Protein AF-A0A9D7RQM0-F1 (afdb_monomer)

Mean predicted aligned error: 18.65 Å

Nearest PDB structures (foldseek):
  3g6b-assembly1_B  TM=2.684E-01  e=2.267E+00  Thermotoga maritima
  3g67-assembly1_B  TM=2.403E-01  e=1.915E+00  Thermotoga maritima
  3g67-assembly1_A  TM=2.305E-01  e=2.537E+00  Thermotoga maritima
  1qu7-assembly1_B  TM=2.373E-01  e=5.898E+00  Escherichia coli

Structure (mmCIF, N/CA/C/O backbone):
data_AF-A0A9D7RQM0-F1
#
_entry.id   AF-A0A9D7RQM0-F1
#
loop_
_atom_site.group_PDB
_atom_site.id
_atom_site.type_symbol
_atom_site.label_atom_id
_atom_site.label_alt_id
_atom_site.label_comp_id
_atom_site.label_asym_id
_atom_site.label_entity_id
_atom_site.label_seq_id
_atom_site.pdbx_PDB_ins_code
_atom_site.Cartn_x
_atom_site.Cartn_y
_atom_site.Cartn_z
_atom_site.occupancy
_atom_site.B_iso_or_equiv
_atom_site.auth_seq_id
_atom_site.auth_comp_id
_atom_site.auth_asym_id
_atom_site.auth_atom_id
_atom_site.pdbx_PDB_model_num
ATOM 1 N N . MET A 1 1 ? -57.696 -58.484 29.031 1.00 36.97 1 MET A N 1
ATOM 2 C CA . MET A 1 1 ? -58.153 -59.295 27.882 1.00 36.97 1 MET A CA 1
ATOM 3 C C . MET A 1 1 ? -58.178 -58.372 26.667 1.00 36.97 1 MET A C 1
ATOM 5 O O . MET A 1 1 ? -58.841 -57.353 26.749 1.00 36.97 1 MET A O 1
ATOM 9 N N . ILE A 1 2 ? -57.191 -58.518 25.769 1.00 35.78 2 ILE A N 1
ATOM 10 C CA . ILE A 1 2 ? -57.361 -58.834 24.326 1.00 35.78 2 ILE A CA 1
ATOM 11 C C . ILE A 1 2 ? -58.089 -57.695 23.571 1.00 35.78 2 ILE A C 1
ATOM 13 O O . ILE A 1 2 ? -59.293 -57.555 23.716 1.00 35.78 2 ILE A O 1
ATOM 17 N N . PHE A 1 3 ? -57.390 -56.696 23.016 1.00 30.23 3 PHE A N 1
ATOM 18 C CA . PHE A 1 3 ? -56.731 -56.602 21.690 1.00 30.23 3 PHE A CA 1
ATOM 19 C C . PHE A 1 3 ? -57.628 -56.706 20.433 1.00 30.23 3 PHE A C 1
ATOM 21 O O . PHE A 1 3 ? -58.150 -57.773 20.136 1.00 30.23 3 PHE A O 1
ATOM 28 N N . HIS A 1 4 ? -57.548 -55.619 19.637 1.00 31.95 4 HIS A N 1
ATOM 29 C CA . HIS A 1 4 ? -57.428 -55.549 18.161 1.00 31.95 4 HIS A CA 1
ATOM 30 C C . HIS A 1 4 ? -58.693 -55.679 17.279 1.00 31.95 4 HIS A C 1
ATOM 32 O O . HIS A 1 4 ? -59.614 -56.392 17.641 1.00 31.95 4 HIS A O 1
ATOM 38 N N . TRP A 1 5 ? -58.861 -54.980 16.138 1.00 32.19 5 TRP A N 1
ATOM 39 C CA . TRP A 1 5 ? -57.974 -54.547 15.022 1.00 32.19 5 TRP A CA 1
ATOM 40 C C . TRP A 1 5 ? -58.584 -53.292 14.317 1.00 32.19 5 TRP A C 1
ATOM 42 O O . TRP A 1 5 ? -59.762 -53.025 14.523 1.00 32.19 5 TRP A O 1
ATOM 52 N N . GLY A 1 6 ? -57.853 -52.401 13.619 1.00 31.33 6 GLY A N 1
ATOM 53 C CA . GLY A 1 6 ? -57.355 -52.539 12.224 1.00 31.33 6 GLY A CA 1
ATOM 54 C C . GLY A 1 6 ? -58.512 -52.493 11.198 1.00 31.33 6 GLY A C 1
ATOM 55 O O . GLY A 1 6 ? -59.486 -53.200 11.394 1.00 31.33 6 GLY A O 1
ATOM 56 N N . SER A 1 7 ? -58.563 -51.744 10.092 1.00 32.78 7 SER A N 1
ATOM 57 C CA . SER A 1 7 ? -57.622 -50.925 9.320 1.00 32.78 7 SER A CA 1
ATOM 58 C C . SER A 1 7 ? -58.441 -50.135 8.274 1.00 32.78 7 SER A C 1
ATOM 60 O O . SER A 1 7 ? -59.469 -50.627 7.810 1.00 32.78 7 SER A O 1
ATOM 62 N N . ALA A 1 8 ? -57.974 -48.953 7.859 1.00 36.75 8 ALA A N 1
ATOM 63 C CA . ALA A 1 8 ? -58.351 -48.336 6.577 1.00 36.75 8 ALA A CA 1
ATOM 64 C C . ALA A 1 8 ? -57.681 -49.100 5.409 1.00 36.75 8 ALA A C 1
ATOM 66 O O . ALA A 1 8 ? -56.670 -49.770 5.650 1.00 36.75 8 ALA A O 1
ATOM 67 N N . PRO A 1 9 ? -58.203 -49.025 4.165 1.00 47.19 9 PRO A N 1
ATOM 68 C CA . PRO A 1 9 ? -57.559 -48.124 3.190 1.00 47.19 9 PRO A CA 1
ATOM 69 C C . PRO A 1 9 ? -58.477 -47.539 2.084 1.00 47.19 9 PRO A C 1
ATOM 71 O O . PRO A 1 9 ? -59.547 -48.068 1.802 1.00 47.19 9 PRO A O 1
ATOM 74 N N . GLY A 1 10 ? -57.958 -46.510 1.394 1.00 32.00 10 GLY A N 1
ATOM 75 C CA . GLY A 1 10 ? -58.327 -46.106 0.021 1.00 32.00 10 GLY A CA 1
ATOM 76 C C . GLY A 1 10 ? -59.239 -44.870 -0.063 1.00 32.00 10 GLY A C 1
ATOM 77 O O . GLY A 1 10 ? -60.406 -44.988 0.282 1.00 32.00 10 GLY A O 1
ATOM 78 N N . MET A 1 11 ? -58.761 -43.644 -0.352 1.00 29.22 11 MET A N 1
ATOM 79 C CA . MET A 1 11 ? -58.275 -43.149 -1.668 1.00 29.22 11 MET A CA 1
ATOM 80 C C . MET A 1 11 ? -59.446 -43.122 -2.670 1.00 29.22 11 MET A C 1
ATOM 82 O O . MET A 1 11 ? -60.079 -44.149 -2.862 1.00 29.22 11 MET A O 1
ATOM 86 N N . GLU A 1 12 ? -59.857 -42.055 -3.344 1.00 35.41 12 GLU A N 1
ATOM 87 C CA . GLU A 1 12 ? -59.465 -40.655 -3.517 1.00 35.41 12 GLU A CA 1
ATOM 88 C C . GLU A 1 12 ? -60.678 -39.979 -4.205 1.00 35.41 12 GLU A C 1
ATOM 90 O O . GLU A 1 12 ? -61.481 -40.649 -4.854 1.00 35.41 12 GLU A O 1
ATOM 95 N N . ASP A 1 13 ? -60.767 -38.660 -4.056 1.00 36.09 13 ASP A N 1
ATOM 96 C CA . ASP A 1 13 ? -61.382 -37.687 -4.968 1.00 36.09 13 ASP A CA 1
ATOM 97 C C . ASP A 1 13 ? -62.899 -37.648 -5.238 1.00 36.09 13 ASP A C 1
ATOM 99 O O . ASP A 1 13 ? -63.523 -38.536 -5.812 1.00 36.09 13 ASP A O 1
ATOM 103 N N . GLY A 1 14 ? -63.453 -36.454 -4.982 1.00 33.66 14 GLY A N 1
ATOM 104 C CA . GLY A 1 14 ? -64.471 -35.881 -5.863 1.00 33.66 14 GLY A CA 1
ATOM 105 C C . GLY A 1 14 ? -65.808 -35.513 -5.227 1.00 33.66 14 GLY A C 1
ATOM 106 O O . GLY A 1 14 ? -66.836 -36.047 -5.625 1.00 33.66 14 GLY A O 1
ATOM 107 N N . VAL A 1 15 ? -65.841 -34.519 -4.331 1.00 37.47 15 VAL A N 1
ATOM 108 C CA . VAL A 1 15 ? -67.078 -33.750 -4.086 1.00 37.47 15 VAL A CA 1
ATOM 109 C C . VAL A 1 15 ? -66.782 -32.256 -4.194 1.00 37.47 15 VAL A C 1
ATOM 111 O O . VAL A 1 15 ? -66.600 -31.539 -3.213 1.00 37.47 15 VAL A O 1
ATOM 114 N N . HIS A 1 16 ? -66.732 -31.789 -5.440 1.00 42.28 16 HIS A N 1
ATOM 115 C CA . HIS A 1 16 ? -67.015 -30.401 -5.773 1.00 42.28 16 HIS A CA 1
ATOM 116 C C . HIS A 1 16 ? -68.532 -30.164 -5.704 1.00 42.28 16 HIS A C 1
ATOM 118 O O . HIS A 1 16 ? -69.315 -31.041 -6.052 1.00 42.28 16 HIS A O 1
ATOM 124 N N . LEU A 1 17 ? -68.902 -28.928 -5.352 1.00 46.97 17 LEU A N 1
ATOM 125 C CA . LEU A 1 17 ? -70.221 -28.304 -5.545 1.00 46.97 17 LEU A CA 1
ATOM 126 C C . LEU A 1 17 ? -71.295 -28.623 -4.493 1.00 46.97 17 LEU A C 1
ATOM 128 O O . LEU A 1 17 ? -72.230 -29.362 -4.766 1.00 46.97 17 LEU A O 1
ATOM 132 N N . CYS A 1 18 ? -71.252 -27.932 -3.342 1.00 41.34 18 CYS A N 1
ATOM 133 C CA . CYS A 1 18 ? -72.511 -27.462 -2.729 1.00 41.34 18 CYS A CA 1
ATOM 134 C C . CYS A 1 18 ? -72.419 -26.311 -1.699 1.00 41.34 18 CYS A C 1
ATOM 136 O O . CYS A 1 18 ? -73.456 -25.883 -1.201 1.00 41.34 18 CYS A O 1
ATOM 138 N N . ALA A 1 19 ? -71.243 -25.765 -1.363 1.00 41.66 19 ALA A N 1
ATOM 139 C CA . ALA A 1 19 ? -71.128 -24.827 -0.229 1.00 41.66 19 ALA A CA 1
ATOM 140 C C . ALA A 1 19 ? -71.023 -23.325 -0.583 1.00 41.66 19 ALA A C 1
ATOM 142 O O . ALA A 1 19 ? -70.895 -22.503 0.320 1.00 41.66 19 ALA A O 1
ATOM 143 N N . LEU A 1 20 ? -71.090 -22.931 -1.862 1.00 40.16 20 LEU A N 1
ATOM 144 C CA . LEU A 1 20 ? -70.886 -21.528 -2.279 1.00 40.16 20 LEU A CA 1
ATOM 145 C C . LEU A 1 20 ? -72.163 -20.673 -2.385 1.00 40.16 20 LEU A C 1
ATOM 147 O O . LEU A 1 20 ? -72.071 -19.490 -2.695 1.00 40.16 20 LEU A O 1
ATOM 151 N N . SER A 1 21 ? -73.352 -21.215 -2.106 1.00 42.75 21 SER A N 1
ATOM 152 C CA . SER A 1 21 ? -74.607 -20.453 -2.234 1.00 42.75 21 SER A CA 1
ATOM 153 C C . SER A 1 21 ? -75.106 -19.803 -0.939 1.00 42.75 21 SER A C 1
ATOM 155 O O . SER A 1 21 ? -76.069 -19.048 -0.995 1.00 42.75 21 SER A O 1
ATOM 157 N N . ARG A 1 22 ? -74.471 -20.036 0.222 1.00 44.78 22 ARG A N 1
ATOM 158 C CA . ARG A 1 22 ? -74.964 -19.524 1.523 1.00 44.78 22 ARG A CA 1
ATOM 159 C C . ARG A 1 22 ? -74.259 -18.291 2.085 1.00 44.78 22 ARG A C 1
ATOM 161 O O . ARG A 1 22 ? -74.727 -17.744 3.075 1.00 44.78 22 ARG A O 1
ATOM 168 N N . THR A 1 23 ? -73.165 -17.830 1.484 1.00 48.78 23 THR A N 1
ATOM 169 C CA . THR A 1 23 ? -72.400 -16.677 2.002 1.00 48.78 23 THR A CA 1
ATOM 170 C C . THR A 1 23 ? -72.748 -15.353 1.323 1.00 48.78 23 THR A C 1
ATOM 172 O O . THR A 1 23 ? -72.400 -14.296 1.843 1.00 48.78 23 THR A O 1
ATOM 175 N N . LYS A 1 24 ? -73.465 -15.384 0.192 1.00 44.34 24 LYS A N 1
ATOM 176 C CA . LYS A 1 24 ? -73.807 -14.177 -0.576 1.00 44.34 24 LYS A CA 1
ATOM 177 C C . LYS A 1 24 ? -74.962 -13.378 0.042 1.00 44.34 24 LYS A C 1
ATOM 179 O O . LYS A 1 24 ? -74.954 -12.155 -0.045 1.00 44.34 24 LYS A O 1
ATOM 184 N N . ASP A 1 25 ? -75.881 -14.045 0.739 1.00 48.16 25 ASP A N 1
ATOM 185 C CA . ASP A 1 25 ? -77.066 -13.397 1.320 1.00 48.16 25 ASP A CA 1
ATOM 186 C C . ASP A 1 25 ? -76.788 -12.702 2.666 1.00 48.16 25 ASP A C 1
ATOM 188 O O . ASP A 1 25 ? -77.519 -11.798 3.054 1.00 48.16 25 ASP A O 1
ATOM 192 N N . MET A 1 26 ? -75.692 -13.041 3.359 1.00 46.88 26 MET A N 1
ATOM 193 C CA . MET A 1 26 ? -75.326 -12.413 4.643 1.00 46.88 26 MET A CA 1
ATOM 194 C C . MET A 1 26 ? -74.580 -11.074 4.487 1.00 46.88 26 MET A C 1
ATOM 196 O O . MET A 1 26 ? -74.445 -10.330 5.455 1.00 46.88 26 MET A O 1
ATOM 200 N N . LEU A 1 27 ? -74.088 -10.749 3.286 1.00 53.44 27 LEU A N 1
ATOM 201 C CA . LEU A 1 27 ? -73.280 -9.545 3.034 1.00 53.44 27 LEU A CA 1
ATOM 202 C C . LEU A 1 27 ? -74.102 -8.320 2.600 1.00 53.44 27 LEU A C 1
ATOM 204 O O . LEU A 1 27 ? -73.554 -7.222 2.543 1.00 53.44 27 LEU A O 1
ATOM 208 N N . ASN A 1 28 ? -75.401 -8.481 2.329 1.00 53.06 28 ASN A N 1
ATOM 209 C CA . ASN A 1 28 ? -76.247 -7.422 1.765 1.00 53.06 28 ASN A CA 1
ATOM 210 C C . ASN A 1 28 ? -77.084 -6.633 2.794 1.00 53.06 28 ASN A C 1
ATOM 212 O O . ASN A 1 28 ? -77.801 -5.717 2.402 1.00 53.06 28 ASN A O 1
ATOM 216 N N . GLU A 1 29 ? -76.979 -6.932 4.095 1.00 54.22 29 GLU A N 1
ATOM 217 C CA . GLU A 1 29 ? -77.693 -6.191 5.158 1.00 54.22 29 GLU A CA 1
ATOM 218 C C . GLU A 1 29 ? -76.805 -5.242 5.990 1.00 54.22 29 GLU A C 1
ATOM 220 O O . GLU A 1 29 ? -77.271 -4.604 6.937 1.00 54.22 29 GLU A O 1
ATOM 225 N N . LEU A 1 30 ? -75.525 -5.083 5.643 1.00 58.69 30 LEU A N 1
ATOM 226 C CA . LEU A 1 30 ? -74.625 -4.188 6.376 1.00 58.69 30 LEU A CA 1
ATOM 227 C C . LEU A 1 30 ? -74.667 -2.754 5.824 1.00 58.69 30 LEU A C 1
ATOM 229 O O . LEU A 1 30 ? -74.507 -2.506 4.631 1.00 58.69 30 LEU A O 1
ATOM 233 N N . LYS A 1 31 ? -74.909 -1.793 6.728 1.00 63.38 31 LYS A N 1
ATOM 234 C CA . LYS A 1 31 ? -75.150 -0.376 6.412 1.00 63.38 31 LYS A CA 1
ATOM 235 C C . LYS A 1 31 ? -73.943 0.296 5.716 1.00 63.38 31 LYS A C 1
ATOM 237 O O . LYS A 1 31 ? -72.806 0.047 6.121 1.00 63.38 31 LYS A O 1
ATOM 242 N N . PRO A 1 32 ? -74.166 1.256 4.789 1.00 57.28 32 PRO A N 1
ATOM 243 C CA . PRO A 1 32 ? -73.123 1.816 3.908 1.00 57.28 32 PRO A CA 1
ATOM 244 C C . PRO A 1 32 ? -71.963 2.547 4.604 1.00 57.28 32 PRO A C 1
ATOM 246 O O . PRO A 1 32 ? -70.927 2.782 3.993 1.00 57.28 32 PRO A O 1
ATOM 249 N N . TRP A 1 33 ? -72.113 2.922 5.877 1.00 50.25 33 TRP A N 1
ATOM 250 C CA . TRP A 1 33 ? -71.081 3.634 6.639 1.00 50.25 33 TRP A CA 1
ATOM 251 C C . TRP A 1 33 ? -70.036 2.705 7.287 1.00 50.25 33 TRP A C 1
ATOM 253 O O . TRP A 1 33 ? -69.046 3.195 7.821 1.00 50.25 33 TRP A O 1
ATOM 263 N N . LEU A 1 34 ? -70.217 1.378 7.213 1.00 45.22 34 LEU A N 1
ATOM 264 C CA . LEU A 1 34 ? -69.258 0.380 7.715 1.00 45.22 34 LEU A CA 1
ATOM 265 C C . LEU A 1 34 ? -68.262 -0.113 6.648 1.00 45.22 34 LEU A C 1
ATOM 267 O O . LEU A 1 34 ? -67.305 -0.814 6.976 1.00 45.22 34 LEU A O 1
ATOM 271 N N . TRP A 1 35 ? -68.414 0.295 5.384 1.00 54.12 35 TRP A N 1
ATOM 272 C CA . TRP A 1 35 ? -67.487 -0.075 4.307 1.00 54.12 35 TRP A CA 1
ATOM 273 C C . TRP A 1 35 ? -66.034 0.415 4.434 1.00 54.12 35 TRP A C 1
ATOM 275 O O . TRP A 1 35 ? -65.167 -0.299 3.929 1.00 54.12 35 TRP A O 1
ATOM 285 N N . PRO A 1 36 ? -65.687 1.510 5.144 1.00 46.50 36 PRO A N 1
ATOM 286 C CA . PRO A 1 36 ? -64.278 1.851 5.344 1.00 46.50 36 PRO A CA 1
ATOM 287 C C . PRO A 1 36 ? -63.540 0.855 6.255 1.00 46.50 36 PRO A C 1
ATOM 289 O O . PRO A 1 36 ? -62.317 0.815 6.240 1.00 46.50 36 PRO A O 1
ATOM 292 N N . TRP A 1 37 ? -64.267 0.047 7.039 1.00 45.00 37 TRP A N 1
ATOM 293 C CA . TRP A 1 37 ? -63.693 -0.861 8.040 1.00 45.00 37 TRP A CA 1
ATOM 294 C C . TRP A 1 37 ? -63.689 -2.340 7.616 1.00 45.00 37 TRP A C 1
ATOM 296 O O . TRP A 1 37 ? -63.003 -3.145 8.236 1.00 45.00 37 TRP A O 1
ATOM 306 N N . VAL A 1 38 ? -64.391 -2.714 6.538 1.00 45.31 38 VAL A N 1
ATOM 307 C CA . VAL A 1 38 ? -64.455 -4.108 6.038 1.00 45.31 38 VAL A CA 1
ATOM 308 C C . VAL A 1 38 ? -63.424 -4.392 4.928 1.00 45.31 38 VAL A C 1
ATOM 310 O O . VAL A 1 38 ? -63.163 -5.545 4.605 1.00 45.31 38 VAL A O 1
ATOM 313 N N . ALA A 1 39 ? -62.746 -3.372 4.393 1.00 44.72 39 ALA A N 1
ATOM 314 C CA . ALA A 1 39 ? -61.740 -3.537 3.336 1.00 44.72 39 ALA A CA 1
ATOM 315 C C . ALA A 1 39 ? -60.322 -3.927 3.825 1.00 44.72 39 ALA A C 1
ATOM 317 O O . ALA A 1 39 ? -59.390 -3.917 3.027 1.00 44.72 39 ALA A O 1
ATOM 318 N N . VAL A 1 40 ? -60.126 -4.267 5.107 1.00 47.12 40 VAL A N 1
ATOM 319 C CA . VAL A 1 40 ? -58.780 -4.518 5.680 1.00 47.12 40 VAL A CA 1
ATOM 320 C C . VAL A 1 40 ? -58.490 -5.996 5.989 1.00 47.12 40 VAL A C 1
ATOM 322 O O . VAL A 1 40 ? -57.405 -6.329 6.450 1.00 47.12 40 VAL A O 1
ATOM 325 N N . VAL A 1 41 ? -59.373 -6.942 5.662 1.00 41.06 41 VAL A N 1
ATOM 326 C CA . VAL A 1 41 ? -59.075 -8.370 5.878 1.00 41.06 41 VAL A CA 1
ATOM 327 C C . VAL A 1 41 ? -59.313 -9.164 4.601 1.00 41.06 41 VAL A C 1
ATOM 329 O O . VAL A 1 41 ? -60.449 -9.510 4.298 1.00 41.06 41 VAL A O 1
ATOM 332 N N . LEU A 1 42 ? -58.222 -9.403 3.856 1.00 34.09 42 LEU A N 1
ATOM 333 C CA . LEU A 1 42 ? -57.849 -10.642 3.140 1.00 34.09 42 LEU A CA 1
ATOM 334 C C . LEU A 1 42 ? -56.849 -10.347 2.001 1.00 34.09 42 LEU A C 1
ATOM 336 O O . LEU A 1 42 ? -57.157 -10.494 0.822 1.00 34.09 42 LEU A O 1
ATOM 340 N N . ILE A 1 43 ? -55.614 -9.996 2.365 1.00 37.31 43 ILE A N 1
ATOM 341 C CA . ILE A 1 43 ? -54.429 -10.473 1.639 1.00 37.31 43 ILE A CA 1
ATOM 342 C C . ILE A 1 43 ? -53.497 -11.040 2.709 1.00 37.31 43 ILE A C 1
ATOM 344 O O . ILE A 1 43 ? -52.814 -10.303 3.413 1.00 37.31 43 ILE A O 1
ATOM 348 N N . ALA A 1 44 ? -53.550 -12.359 2.872 1.00 28.19 44 ALA A N 1
ATOM 349 C CA . ALA A 1 44 ? -52.655 -13.133 3.715 1.00 28.19 44 ALA A CA 1
ATOM 350 C C . ALA A 1 44 ? -51.898 -14.130 2.830 1.00 28.19 44 ALA A C 1
ATOM 352 O O . ALA A 1 44 ? -52.499 -15.044 2.275 1.00 28.19 44 ALA A O 1
ATOM 353 N N . CYS A 1 45 ? -50.598 -13.889 2.695 1.00 30.00 45 CYS A N 1
ATOM 354 C CA . CYS A 1 45 ? -49.490 -14.779 3.066 1.00 30.00 45 CYS A CA 1
ATOM 355 C C . CYS A 1 45 ? -48.392 -13.783 3.501 1.00 30.00 45 CYS A C 1
ATOM 357 O O . CYS A 1 45 ? -47.942 -13.008 2.665 1.00 30.00 45 CYS A O 1
ATOM 359 N N . GLY A 1 46 ? -48.143 -13.516 4.791 1.00 28.95 46 GLY A N 1
ATOM 360 C CA . GLY A 1 46 ? -47.495 -14.404 5.773 1.00 28.95 46 GLY A CA 1
ATOM 361 C C . GLY A 1 46 ? -46.027 -14.585 5.354 1.00 28.95 46 GLY A C 1
ATOM 362 O O . GLY A 1 46 ? -45.810 -15.217 4.331 1.00 28.95 46 GLY A O 1
ATOM 363 N N . GLU A 1 47 ? -44.991 -14.003 5.972 1.00 31.23 47 GLU A N 1
ATOM 364 C CA . GLU A 1 47 ? -44.700 -13.851 7.407 1.00 31.23 47 GLU A CA 1
ATOM 365 C C . GLU A 1 47 ? -43.658 -12.726 7.662 1.00 31.23 47 GLU A C 1
ATOM 367 O O . GLU A 1 47 ? -42.915 -12.334 6.762 1.00 31.23 47 GLU A O 1
ATOM 372 N N . GLU A 1 48 ? -43.646 -12.192 8.886 1.00 35.44 48 GLU A N 1
ATOM 373 C CA . GLU A 1 48 ? -42.947 -10.982 9.360 1.00 35.44 48 GLU A CA 1
ATOM 374 C C . GLU A 1 48 ? -41.436 -11.143 9.697 1.00 35.44 48 GLU A C 1
ATOM 376 O O . GLU A 1 48 ? -40.920 -12.260 9.731 1.00 35.44 48 GLU A O 1
ATOM 381 N N . PRO A 1 49 ? -40.703 -10.029 9.954 1.00 47.25 49 PRO A N 1
ATOM 382 C CA . PRO A 1 49 ? -39.249 -9.999 10.105 1.00 47.25 49 PRO A CA 1
ATOM 383 C C . PRO A 1 49 ? -38.791 -10.052 11.573 1.00 47.25 49 PRO A C 1
ATOM 385 O O . PRO A 1 49 ? -39.138 -9.178 12.362 1.00 47.25 49 PRO A O 1
ATOM 388 N N . THR A 1 50 ? -37.898 -10.982 11.924 1.00 35.47 50 THR A N 1
ATOM 389 C CA . THR A 1 50 ? -37.175 -10.954 13.210 1.00 35.47 50 THR A CA 1
ATOM 390 C C . THR A 1 50 ? -35.794 -11.611 13.135 1.00 35.47 50 THR A C 1
ATOM 392 O O . THR A 1 50 ? -35.660 -12.768 12.761 1.00 35.47 50 THR A O 1
ATOM 395 N N . GLU A 1 51 ? -34.811 -10.833 13.592 1.00 33.34 51 GLU A N 1
ATOM 396 C CA . GLU A 1 51 ? -33.528 -11.197 14.209 1.00 33.34 51 GLU A CA 1
ATOM 397 C C . GLU A 1 51 ? -32.371 -11.823 13.404 1.00 33.34 51 GLU A C 1
ATOM 399 O O . GLU A 1 51 ? -32.445 -12.840 12.724 1.00 33.34 51 GLU A O 1
ATOM 404 N N . ARG A 1 52 ? -31.219 -11.167 13.595 1.00 43.59 52 ARG A N 1
ATOM 405 C CA . ARG A 1 52 ? -29.860 -11.627 13.309 1.00 43.59 52 ARG A CA 1
ATOM 406 C C . ARG A 1 52 ? -29.474 -12.772 14.259 1.00 43.59 52 ARG A C 1
ATOM 408 O O . ARG A 1 52 ? -29.862 -12.735 15.421 1.00 43.59 52 ARG A O 1
ATOM 415 N N . HIS A 1 53 ? -28.610 -13.660 13.757 1.00 39.00 53 HIS A N 1
ATOM 416 C CA . HIS A 1 53 ? -27.483 -14.390 14.381 1.00 39.00 53 HIS A CA 1
ATOM 417 C C . HIS A 1 53 ? -27.482 -15.870 13.970 1.00 39.00 53 HIS A C 1
ATOM 419 O O . HIS A 1 53 ? -28.379 -16.627 14.318 1.00 39.00 53 HIS A O 1
ATOM 425 N N . GLY A 1 54 ? -26.422 -16.287 13.275 1.00 27.70 54 GLY A N 1
ATOM 426 C CA . GLY A 1 54 ? -26.188 -17.685 12.921 1.00 27.70 54 GLY A CA 1
ATOM 427 C C . GLY A 1 54 ? -25.007 -17.840 11.972 1.00 27.70 54 GLY A C 1
ATOM 428 O O . GLY A 1 54 ? -25.182 -17.980 10.770 1.00 27.70 54 GLY A O 1
ATOM 429 N N . LEU A 1 55 ? -23.796 -17.765 12.522 1.00 34.97 55 LEU A N 1
ATOM 430 C CA . LEU A 1 55 ? -22.579 -18.265 11.886 1.00 34.97 55 LEU A C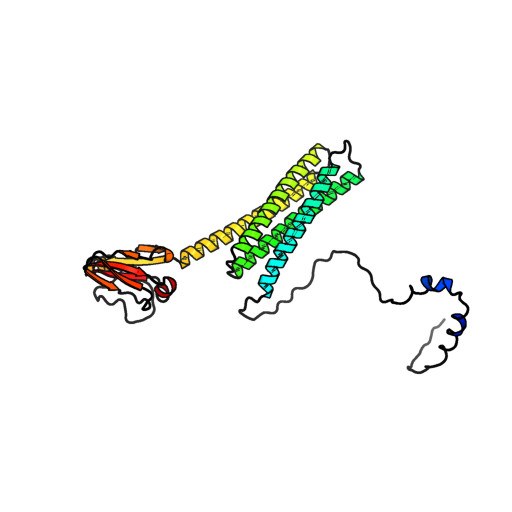A 1
ATOM 431 C C . LEU A 1 55 ? -22.696 -19.783 11.634 1.00 34.97 55 LEU A C 1
ATOM 433 O O . LEU A 1 55 ? -23.174 -20.503 12.507 1.00 34.97 55 LEU A O 1
ATOM 437 N N . ALA A 1 56 ? -22.102 -20.217 1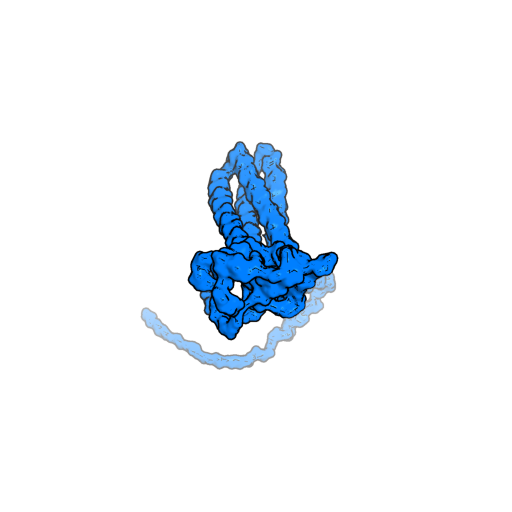0.516 1.00 31.31 56 ALA A N 1
ATOM 438 C CA . ALA A 1 56 ? -21.587 -21.556 10.190 1.00 31.31 56 ALA A CA 1
ATOM 439 C C . ALA A 1 56 ? -22.389 -22.472 9.235 1.00 31.31 56 ALA A C 1
ATOM 441 O O . ALA A 1 56 ? -23.589 -22.677 9.369 1.00 31.31 56 ALA A O 1
ATOM 442 N N . ALA A 1 57 ? -21.580 -23.117 8.376 1.00 27.78 57 ALA A N 1
ATOM 443 C CA . ALA A 1 57 ? -21.813 -24.219 7.432 1.00 27.78 57 ALA A CA 1
ATOM 444 C C . ALA A 1 57 ? -22.330 -23.804 6.032 1.00 27.78 57 ALA A C 1
ATOM 446 O O . ALA A 1 57 ? -23.359 -23.165 5.915 1.00 27.78 57 ALA A O 1
ATOM 447 N N . ALA A 1 58 ? -21.684 -24.131 4.909 1.00 28.53 58 ALA A N 1
ATOM 448 C CA . ALA A 1 58 ? -20.627 -25.105 4.667 1.00 28.53 58 ALA A CA 1
ATOM 449 C C . ALA A 1 58 ? -19.734 -24.688 3.485 1.00 28.53 58 ALA A C 1
ATOM 451 O O . ALA A 1 58 ? -20.198 -24.190 2.464 1.00 28.53 58 ALA A O 1
ATOM 452 N N . VAL A 1 59 ? -18.441 -24.958 3.656 1.00 30.66 59 VAL A N 1
ATOM 453 C CA . VAL A 1 59 ? -17.438 -25.067 2.599 1.00 30.66 59 VAL A CA 1
ATOM 454 C C . VAL A 1 59 ? -17.783 -26.270 1.725 1.00 30.66 59 VAL A C 1
ATOM 456 O O . VAL A 1 59 ? -17.834 -27.387 2.236 1.00 30.66 59 VAL A O 1
ATOM 459 N N . LEU A 1 60 ? -17.919 -26.059 0.418 1.00 29.80 60 LEU A N 1
ATOM 460 C CA . LEU A 1 60 ? -17.510 -27.035 -0.588 1.0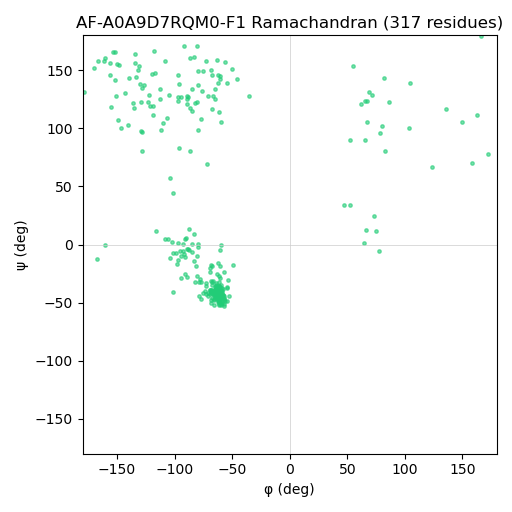0 29.80 60 LEU A CA 1
ATOM 461 C C . LEU A 1 60 ? -16.765 -26.289 -1.695 1.00 29.80 60 LEU A C 1
ATOM 463 O O . LEU A 1 60 ? -17.301 -25.398 -2.346 1.00 29.80 60 LEU A O 1
ATOM 467 N N . VAL A 1 61 ? -15.494 -26.652 -1.836 1.00 40.41 61 VAL A N 1
ATOM 468 C CA . VAL A 1 61 ? -14.593 -26.235 -2.909 1.00 40.41 61 VAL A CA 1
ATOM 469 C C . VAL A 1 61 ? -15.120 -26.788 -4.233 1.00 40.41 61 VAL A C 1
ATOM 471 O O . VAL A 1 61 ? -15.415 -27.979 -4.318 1.00 40.41 61 VAL A O 1
ATOM 474 N N . SER A 1 62 ? -15.160 -25.956 -5.272 1.00 29.67 62 SER A N 1
ATOM 475 C CA . SER A 1 62 ? -15.024 -26.425 -6.650 1.00 29.67 62 SER A CA 1
ATOM 476 C C . SER A 1 62 ? -13.962 -25.584 -7.341 1.00 29.67 62 SER A C 1
ATOM 478 O O . SER A 1 62 ? -14.032 -24.359 -7.360 1.00 29.67 62 SER A O 1
ATOM 480 N N . ASP A 1 63 ? -12.961 -26.294 -7.836 1.00 38.88 63 ASP A N 1
ATOM 481 C CA . ASP A 1 63 ? -11.743 -25.815 -8.468 1.00 38.88 63 ASP A CA 1
ATOM 482 C C . ASP A 1 63 ? -11.976 -25.502 -9.962 1.00 38.88 63 ASP A C 1
ATOM 484 O O . ASP A 1 63 ? -12.901 -26.034 -10.582 1.00 38.88 63 ASP A O 1
ATOM 488 N N . THR A 1 64 ? -11.062 -24.716 -10.533 1.00 40.66 64 THR A N 1
ATOM 489 C CA . THR A 1 64 ? -10.831 -24.408 -11.962 1.00 40.66 64 THR A CA 1
ATOM 490 C C . THR A 1 64 ? -11.713 -23.356 -12.663 1.00 40.66 64 THR A C 1
ATOM 492 O O . THR A 1 64 ? -12.800 -23.651 -13.145 1.00 40.66 64 THR A O 1
ATOM 495 N N . ALA A 1 65 ? -11.169 -22.143 -12.844 1.00 38.25 65 ALA A N 1
ATOM 496 C CA . ALA A 1 65 ? -10.913 -21.536 -14.164 1.00 38.25 65 ALA A CA 1
ATOM 497 C C . ALA A 1 65 ? -10.253 -20.148 -14.023 1.00 38.25 65 ALA A C 1
ATOM 499 O O . ALA A 1 65 ? -10.694 -19.299 -13.259 1.00 38.25 65 ALA A O 1
ATOM 500 N N . THR A 1 66 ? -9.175 -19.953 -14.775 1.00 38.62 66 THR A N 1
ATOM 501 C CA . THR A 1 66 ? -8.345 -18.747 -14.891 1.00 38.62 66 THR A CA 1
ATOM 502 C C . THR A 1 66 ? -9.047 -17.553 -15.548 1.00 38.62 66 THR A C 1
ATOM 504 O O . THR A 1 66 ? -9.766 -17.731 -16.529 1.00 38.62 66 THR A O 1
ATOM 507 N N . ASP A 1 67 ? -8.688 -16.362 -15.058 1.00 47.09 67 ASP A N 1
ATOM 508 C CA . ASP A 1 67 ? -8.606 -15.053 -15.722 1.00 47.09 67 ASP A CA 1
ATOM 509 C C . ASP A 1 67 ? -9.818 -14.520 -16.498 1.00 47.09 67 ASP A C 1
ATOM 511 O O . ASP A 1 67 ? -9.882 -14.598 -17.721 1.00 47.09 67 ASP A O 1
ATOM 515 N N . THR A 1 68 ? -10.673 -13.789 -15.779 1.00 36.25 68 THR A N 1
ATOM 516 C CA . THR A 1 68 ? -10.986 -12.384 -16.098 1.00 36.25 68 THR A CA 1
ATOM 517 C C . THR A 1 68 ? -11.443 -11.705 -14.810 1.00 36.25 68 THR A C 1
ATOM 519 O O . THR A 1 68 ? -12.462 -12.108 -14.259 1.00 36.25 68 THR A O 1
ATOM 522 N N . ILE A 1 69 ? -10.729 -10.677 -14.346 1.00 45.84 69 ILE A N 1
ATOM 523 C CA . ILE A 1 69 ? -11.243 -9.736 -13.338 1.00 45.84 69 ILE A CA 1
ATOM 524 C C . ILE A 1 69 ? -12.494 -9.098 -13.950 1.00 45.84 69 ILE A C 1
ATOM 526 O O . ILE A 1 69 ? -12.409 -8.327 -14.911 1.00 45.84 69 ILE A O 1
ATOM 530 N N . THR A 1 70 ? -13.672 -9.501 -13.479 1.00 46.03 70 THR A N 1
ATOM 531 C CA . THR A 1 70 ? -14.955 -9.001 -13.974 1.00 46.03 70 THR A CA 1
ATOM 532 C C . THR A 1 70 ? -15.337 -7.727 -13.219 1.00 46.03 70 THR A C 1
ATOM 534 O O . THR A 1 70 ? -14.879 -7.453 -12.112 1.00 46.03 70 THR A O 1
ATOM 537 N N . VAL A 1 71 ? -16.237 -6.937 -13.808 1.00 47.97 71 VAL A N 1
ATOM 538 C CA . VAL A 1 71 ? -16.881 -5.750 -13.206 1.00 47.97 71 VAL A CA 1
ATOM 539 C C . VAL A 1 71 ? -17.462 -6.030 -11.799 1.00 47.97 71 VAL A C 1
ATOM 541 O O . VAL A 1 71 ? -17.674 -5.103 -11.023 1.00 47.97 71 VAL A O 1
ATOM 544 N N . GLU A 1 72 ? -17.651 -7.303 -11.445 1.00 49.81 72 GLU A N 1
ATOM 545 C CA . GLU A 1 72 ? -18.134 -7.802 -10.158 1.00 49.81 72 GLU A CA 1
ATOM 546 C C . GLU A 1 72 ? -17.175 -7.498 -8.986 1.00 49.81 72 GLU A C 1
ATOM 548 O O . GLU A 1 72 ? -17.636 -7.057 -7.936 1.00 49.81 72 GLU A O 1
ATOM 553 N N . GLU A 1 73 ? -15.851 -7.589 -9.172 1.00 51.91 73 GLU A N 1
ATOM 554 C CA . GLU A 1 73 ? -14.860 -7.312 -8.109 1.00 51.91 73 GLU A CA 1
ATOM 555 C C . GLU A 1 73 ? -14.656 -5.799 -7.872 1.00 51.91 73 GLU A C 1
ATOM 557 O O . GLU A 1 73 ? -14.474 -5.343 -6.741 1.00 51.91 73 GLU A O 1
ATOM 562 N N . ALA A 1 74 ? -14.785 -4.973 -8.918 1.00 46.59 74 ALA A N 1
ATOM 563 C CA . ALA A 1 74 ? -14.785 -3.510 -8.786 1.00 46.59 74 ALA A CA 1
ATOM 564 C C . ALA A 1 74 ? -16.091 -2.980 -8.155 1.00 46.59 74 ALA A C 1
ATOM 566 O O . ALA A 1 74 ? -16.081 -1.994 -7.409 1.00 46.59 74 ALA A O 1
ATOM 567 N N . MET A 1 75 ? -17.222 -3.645 -8.420 1.00 55.81 75 MET A N 1
ATOM 568 C CA . MET A 1 75 ? -18.497 -3.374 -7.748 1.00 55.81 75 MET A CA 1
ATOM 569 C C . MET A 1 75 ? -18.465 -3.788 -6.266 1.00 55.81 75 MET A C 1
ATOM 571 O O . MET A 1 75 ? -19.070 -3.098 -5.440 1.00 55.81 75 MET A O 1
ATOM 575 N N . ASP A 1 76 ? -17.707 -4.829 -5.909 1.00 71.94 76 ASP A N 1
ATOM 576 C CA . ASP A 1 76 ? -17.506 -5.257 -4.517 1.00 71.94 76 ASP A CA 1
ATOM 577 C C . ASP A 1 76 ? -16.692 -4.236 -3.692 1.00 71.94 76 ASP A C 1
ATOM 579 O O . ASP A 1 76 ? -16.970 -3.980 -2.516 1.00 71.94 76 ASP A O 1
ATOM 583 N N . MET A 1 77 ? -15.754 -3.526 -4.331 1.00 75.31 77 MET A N 1
ATOM 584 C CA . MET A 1 77 ? -14.963 -2.469 -3.684 1.00 75.31 77 MET A CA 1
ATOM 585 C C . MET A 1 77 ? -15.797 -1.239 -3.311 1.00 75.31 77 MET A C 1
ATOM 587 O O . MET A 1 77 ? -15.718 -0.733 -2.186 1.00 75.31 77 MET A O 1
ATOM 591 N N . HIS A 1 78 ? -16.617 -0.741 -4.246 1.00 79.12 78 HIS A N 1
ATOM 592 C CA . HIS A 1 78 ? -17.498 0.392 -3.957 1.00 79.12 78 HIS A CA 1
ATOM 593 C C . HIS A 1 78 ? -18.461 0.040 -2.824 1.00 79.12 78 HIS A C 1
ATOM 595 O O . HIS A 1 78 ? -18.670 0.847 -1.919 1.00 79.12 78 HIS A O 1
ATOM 601 N N . ARG A 1 79 ? -18.998 -1.183 -2.843 1.00 84.00 79 ARG A N 1
ATOM 602 C CA . ARG A 1 79 ? -19.855 -1.706 -1.785 1.00 84.00 79 ARG A CA 1
ATOM 603 C C . ARG A 1 79 ? -19.139 -1.728 -0.436 1.00 84.00 79 ARG A C 1
ATOM 605 O O . ARG A 1 79 ? -19.663 -1.151 0.510 1.00 84.00 79 ARG A O 1
ATOM 612 N N . THR A 1 80 ? -17.928 -2.278 -0.372 1.00 84.44 80 THR A N 1
ATOM 613 C CA . THR A 1 80 ? -17.132 -2.325 0.866 1.00 84.44 80 THR A CA 1
ATOM 614 C C . THR A 1 80 ? -16.881 -0.922 1.427 1.00 84.44 80 THR A C 1
ATOM 616 O O . THR A 1 80 ? -17.071 -0.675 2.616 1.00 84.44 80 THR A O 1
ATOM 619 N N . LEU A 1 81 ? -16.530 0.051 0.579 1.00 86.06 81 LEU A N 1
ATOM 620 C CA . LEU A 1 81 ? -16.361 1.440 1.016 1.00 86.06 81 LEU A CA 1
ATOM 621 C C . LEU A 1 81 ? -17.665 2.054 1.548 1.00 86.06 81 LEU A C 1
ATOM 623 O O . LEU A 1 81 ? -17.625 2.808 2.520 1.00 86.06 81 LEU A O 1
ATOM 627 N N . GLN A 1 82 ? -18.817 1.762 0.937 1.00 89.38 82 GLN A N 1
ATOM 628 C CA . GLN A 1 82 ? -20.113 2.236 1.440 1.00 89.38 82 GLN A CA 1
ATOM 629 C C . GLN A 1 82 ? -20.493 1.566 2.765 1.00 89.38 82 GLN A C 1
ATOM 631 O O . GLN A 1 82 ? -20.970 2.245 3.674 1.00 89.38 82 GLN A O 1
ATOM 636 N N . GLU A 1 83 ? -20.242 0.266 2.903 1.00 88.44 83 GLU A N 1
ATOM 637 C CA . GLU A 1 83 ? -20.486 -0.489 4.133 1.00 88.44 83 GLU A CA 1
ATOM 638 C C . GLU A 1 83 ? -19.632 0.056 5.285 1.00 88.44 83 GLU A C 1
ATOM 640 O O . GLU A 1 83 ? -20.175 0.414 6.331 1.00 88.44 83 GLU A O 1
ATOM 645 N N . VAL A 1 84 ? -18.329 0.268 5.071 1.00 89.44 84 VAL A N 1
ATOM 646 C CA . VAL A 1 84 ? -17.438 0.865 6.082 1.00 89.44 84 VAL A CA 1
ATOM 647 C C . VAL A 1 84 ? -17.841 2.305 6.422 1.00 89.44 84 VAL A C 1
ATOM 649 O O . VAL A 1 84 ? -17.818 2.696 7.590 1.00 89.44 84 VAL A O 1
ATOM 652 N N . ARG A 1 85 ? -18.268 3.112 5.442 1.00 89.81 85 ARG A N 1
ATOM 653 C CA . ARG A 1 85 ? -18.802 4.464 5.706 1.00 89.81 85 ARG A CA 1
ATOM 654 C C . ARG A 1 85 ? -20.076 4.423 6.547 1.00 89.81 85 ARG A C 1
ATOM 656 O O . ARG A 1 85 ? -20.222 5.244 7.450 1.00 89.81 85 ARG A O 1
ATOM 663 N N . SER A 1 86 ? -20.967 3.470 6.280 1.00 90.38 86 SER A N 1
ATOM 664 C CA . SER A 1 86 ? -22.178 3.256 7.075 1.00 90.38 86 SER A CA 1
ATOM 665 C C . SER A 1 86 ? -21.836 2.831 8.504 1.00 90.38 86 SER A C 1
ATOM 667 O O . SER A 1 86 ? -22.382 3.390 9.455 1.00 90.38 86 SER A O 1
ATOM 669 N N . ILE A 1 87 ? -20.870 1.923 8.673 1.00 87.88 87 ILE A N 1
ATOM 670 C CA . ILE A 1 87 ? -20.338 1.524 9.982 1.00 87.88 87 ILE A CA 1
ATOM 671 C C . ILE A 1 87 ? -19.816 2.745 10.748 1.00 87.88 87 ILE A C 1
ATOM 673 O O . ILE A 1 87 ? -20.192 2.947 11.902 1.00 87.88 87 ILE A O 1
ATOM 677 N N . LEU A 1 88 ? -19.005 3.591 10.104 1.00 88.81 88 LEU A N 1
ATOM 678 C CA . LEU A 1 88 ? -18.475 4.819 10.706 1.00 88.81 88 LEU A CA 1
ATOM 679 C C . LEU A 1 88 ? -19.587 5.780 11.144 1.00 88.81 88 LEU A C 1
ATOM 681 O O . LEU A 1 88 ? -19.491 6.353 12.226 1.00 88.81 88 LEU A O 1
ATOM 685 N N . GLN A 1 89 ? -20.657 5.913 10.359 1.00 91.81 89 GLN A N 1
ATOM 686 C CA . GLN A 1 89 ? -21.810 6.730 10.737 1.00 91.81 89 GLN A CA 1
ATOM 687 C C . GLN A 1 89 ? -22.533 6.163 11.969 1.00 91.81 89 GLN A C 1
ATOM 689 O O . GLN A 1 89 ? -22.849 6.904 12.897 1.00 91.81 89 GLN A O 1
ATOM 694 N N . VAL A 1 90 ? -22.745 4.844 12.028 1.00 89.44 90 VAL A N 1
ATOM 695 C CA . VAL A 1 90 ? -23.351 4.199 13.205 1.00 89.44 90 VAL A CA 1
ATOM 696 C C . VAL A 1 90 ? -22.472 4.385 14.445 1.00 89.44 90 VAL A C 1
ATOM 698 O O . VAL A 1 90 ? -22.998 4.622 15.534 1.00 89.44 90 VAL A O 1
ATOM 701 N N . ILE A 1 91 ? -21.146 4.302 14.293 1.00 88.12 91 ILE A N 1
ATOM 702 C CA . ILE A 1 91 ? -20.188 4.593 15.366 1.00 88.12 91 ILE A CA 1
ATOM 703 C C . ILE A 1 91 ? -20.352 6.042 15.841 1.00 88.12 91 ILE A C 1
ATOM 705 O O . ILE A 1 91 ? -20.532 6.258 17.040 1.00 88.12 91 ILE A O 1
ATOM 709 N N . ASP A 1 92 ? -20.351 7.010 14.920 1.00 89.50 92 ASP A N 1
ATOM 710 C CA . ASP A 1 92 ? -20.508 8.439 15.217 1.00 89.50 92 ASP A CA 1
ATOM 711 C C . ASP A 1 92 ? -21.792 8.709 16.027 1.00 89.50 92 ASP A C 1
ATOM 713 O O . ASP A 1 92 ? -21.745 9.331 17.096 1.00 89.50 92 ASP A O 1
ATOM 717 N N . ASP A 1 93 ? -22.927 8.166 15.582 1.00 88.69 93 ASP A N 1
ATOM 718 C CA . ASP A 1 93 ? -24.225 8.327 16.245 1.00 88.69 93 ASP A CA 1
ATOM 719 C C . ASP A 1 93 ? -24.223 7.736 17.663 1.00 88.69 93 ASP A C 1
ATOM 721 O O . ASP A 1 93 ? -24.771 8.310 18.616 1.00 88.69 93 ASP A O 1
ATOM 725 N N . ARG A 1 94 ? -23.597 6.566 17.830 1.00 87.50 94 ARG A N 1
ATOM 726 C CA . ARG A 1 94 ? -23.557 5.874 19.120 1.00 87.50 94 ARG A CA 1
ATOM 727 C C . ARG A 1 94 ? -22.617 6.546 20.106 1.00 87.50 94 ARG A C 1
ATOM 729 O O . ARG A 1 94 ? -22.966 6.657 21.283 1.00 87.50 94 ARG A O 1
ATOM 736 N N . GLU A 1 95 ? -21.464 7.014 19.643 1.00 86.44 95 GLU A N 1
ATOM 737 C CA . GLU A 1 95 ? -20.539 7.815 20.442 1.00 86.44 95 GLU A CA 1
ATOM 738 C C . GLU A 1 95 ? -21.191 9.107 20.920 1.00 86.44 95 GLU A C 1
ATOM 740 O O . GLU A 1 95 ? -21.089 9.443 22.103 1.00 86.44 95 GLU A O 1
ATOM 745 N N . HIS A 1 96 ? -21.896 9.811 20.029 1.00 89.19 96 HIS A N 1
ATOM 746 C CA . HIS A 1 96 ? -22.596 11.040 20.380 1.00 89.19 96 HIS A CA 1
ATOM 747 C C . HIS A 1 96 ? -23.647 10.791 21.468 1.00 89.19 96 HIS A C 1
ATOM 749 O O . HIS A 1 96 ? -23.680 11.503 22.475 1.00 89.19 96 HIS A O 1
ATOM 755 N N . PHE A 1 97 ? -24.444 9.725 21.324 1.00 85.19 97 PHE A N 1
ATOM 756 C CA . PHE A 1 97 ? -25.388 9.310 22.358 1.00 85.19 97 PHE A CA 1
ATOM 757 C C . PHE A 1 97 ? -24.681 9.048 23.694 1.00 85.19 97 PHE A C 1
ATOM 759 O O . PHE A 1 97 ? -25.094 9.589 24.714 1.00 85.19 97 PHE A O 1
ATOM 766 N N . MET A 1 98 ? -23.613 8.245 23.713 1.00 84.75 98 MET A N 1
ATOM 767 C CA . MET A 1 98 ? -22.917 7.898 24.958 1.00 84.75 98 MET A CA 1
ATOM 768 C C . MET A 1 98 ? -22.351 9.137 25.668 1.00 84.75 98 MET A C 1
ATOM 770 O O . MET A 1 98 ? -22.594 9.318 26.861 1.00 84.75 98 MET A O 1
ATOM 774 N N . LYS A 1 99 ? -21.677 10.028 24.930 1.00 83.38 99 LYS A N 1
ATOM 775 C CA . LYS A 1 99 ? -21.103 11.274 25.467 1.00 83.38 99 LYS A CA 1
ATOM 776 C C . LYS A 1 99 ? -22.167 12.223 26.022 1.00 83.38 99 LYS A C 1
ATOM 778 O O . LYS A 1 99 ? -21.928 12.890 27.026 1.00 83.38 99 LYS A O 1
ATOM 783 N N . GLY A 1 100 ? -23.347 12.272 25.401 1.00 80.50 100 GLY A N 1
ATOM 784 C CA . GLY A 1 100 ? -24.466 13.085 25.882 1.00 80.50 100 GLY A CA 1
ATOM 785 C C . GLY A 1 100 ? -25.035 12.613 27.223 1.00 80.50 100 GLY A C 1
ATOM 786 O O . GLY A 1 100 ? -25.483 13.433 28.018 1.00 80.50 100 GLY A O 1
ATOM 787 N N . GLN A 1 101 ? -24.987 11.307 27.500 1.00 74.00 101 GLN A N 1
ATOM 788 C CA . GLN A 1 101 ? -25.595 10.716 28.698 1.00 74.00 101 GLN A CA 1
ATOM 789 C C . GLN A 1 101 ? -24.658 10.672 29.913 1.00 74.00 101 GLN A C 1
ATOM 791 O O . GLN A 1 101 ? -25.126 10.736 31.046 1.00 74.00 101 GLN A O 1
ATOM 796 N N . VAL A 1 102 ? -23.341 10.598 29.694 1.00 69.50 102 VAL A N 1
ATOM 797 C CA . VAL A 1 102 ? -22.320 10.566 30.764 1.00 69.50 102 VAL A CA 1
ATOM 798 C C . VAL A 1 102 ? -22.221 11.887 31.543 1.00 69.50 102 VAL A C 1
ATOM 800 O O . VAL A 1 102 ? -21.738 11.910 32.669 1.00 69.50 102 VAL A O 1
ATOM 803 N N . ARG A 1 103 ? -22.725 12.997 30.989 1.00 66.94 103 ARG A N 1
ATOM 804 C CA . ARG A 1 103 ? -22.680 14.331 31.620 1.00 66.94 103 ARG A CA 1
ATOM 805 C C . ARG A 1 103 ? -23.751 14.574 32.694 1.00 66.94 103 ARG A C 1
ATOM 807 O O . ARG A 1 103 ? -23.781 15.655 33.276 1.00 66.94 103 ARG A O 1
ATOM 814 N N . LEU A 1 104 ? -24.644 13.616 32.941 1.00 63.47 104 LEU A N 1
ATOM 815 C CA . LEU A 1 104 ? -25.677 13.719 33.975 1.00 63.47 104 LEU A CA 1
ATOM 816 C C . LEU A 1 104 ? -25.102 13.277 35.330 1.00 63.47 104 LEU A C 1
ATOM 818 O O . LEU A 1 104 ? -24.441 12.247 35.403 1.00 63.47 104 LEU A O 1
ATOM 822 N N . ALA A 1 105 ? -25.360 14.059 36.387 1.00 54.75 105 ALA A N 1
ATOM 823 C CA . ALA A 1 105 ? -24.657 13.974 37.674 1.00 54.75 105 ALA A CA 1
ATOM 824 C C . ALA A 1 105 ? -24.714 12.597 38.367 1.00 54.75 105 ALA A C 1
ATOM 826 O O . ALA A 1 105 ? -23.792 12.286 39.109 1.00 54.75 105 ALA A O 1
ATOM 827 N N . GLU A 1 106 ? -25.710 11.756 38.072 1.00 63.62 106 GLU A N 1
ATOM 828 C CA . GLU A 1 106 ? -25.704 10.322 38.388 1.00 63.62 106 GLU A CA 1
ATOM 829 C C . GLU A 1 106 ? -26.517 9.558 37.321 1.00 63.62 106 GLU A C 1
ATOM 831 O O . GLU A 1 106 ? -27.746 9.678 37.268 1.00 63.62 106 GLU A O 1
ATOM 836 N N . PRO A 1 107 ? -25.878 8.795 36.417 1.00 64.88 107 PRO A N 1
ATOM 837 C CA . PRO A 1 107 ? -26.600 8.028 35.411 1.00 64.88 107 PRO A CA 1
ATOM 838 C C . PRO A 1 107 ? -27.337 6.852 36.064 1.00 64.88 107 PRO A C 1
ATOM 840 O O . PRO A 1 107 ? -26.730 6.037 36.755 1.00 64.88 107 PRO A O 1
ATOM 843 N N . SER A 1 108 ? -28.641 6.728 35.794 1.00 75.06 108 SER A N 1
ATOM 844 C CA . SER A 1 108 ? -29.451 5.594 36.264 1.00 75.06 108 SER A CA 1
ATOM 845 C C . SER A 1 108 ? -28.868 4.246 35.818 1.00 75.06 108 SER A C 1
ATOM 847 O O . SER A 1 108 ? -28.187 4.160 34.793 1.00 75.06 108 SER A O 1
ATOM 849 N N . ASP A 1 109 ? -29.189 3.157 36.520 1.00 77.31 109 ASP A N 1
ATOM 850 C CA . ASP A 1 109 ? -28.720 1.808 36.155 1.00 77.31 109 ASP A CA 1
ATOM 851 C C . ASP A 1 109 ? -29.057 1.422 34.708 1.00 77.31 109 ASP A C 1
ATOM 853 O O . ASP A 1 109 ? -28.268 0.771 34.016 1.00 77.31 109 ASP A O 1
ATOM 857 N N . LEU A 1 110 ? -30.224 1.851 34.221 1.00 74.50 110 LEU A N 1
ATOM 858 C CA . LEU A 1 110 ? -30.629 1.667 32.831 1.00 74.50 110 LEU A CA 1
ATOM 859 C C . LEU A 1 110 ? -29.692 2.417 31.873 1.00 74.50 110 LEU A C 1
ATOM 861 O O . LEU A 1 110 ? -29.284 1.866 30.848 1.00 74.50 110 LEU A O 1
ATOM 865 N N . MET A 1 111 ? -29.321 3.654 32.217 1.00 78.62 111 MET A N 1
ATOM 866 C CA . MET A 1 111 ? -28.380 4.453 31.436 1.00 78.62 111 MET A CA 1
ATOM 867 C C . MET A 1 111 ? -26.996 3.810 31.414 1.00 78.62 111 MET A C 1
ATOM 869 O O . MET A 1 111 ? -26.397 3.651 30.349 1.00 78.62 111 MET A O 1
ATOM 873 N N . ARG A 1 112 ? -26.533 3.348 32.577 1.00 77.44 112 ARG A N 1
ATOM 874 C CA . ARG A 1 112 ? -25.264 2.640 32.742 1.00 77.44 112 ARG A CA 1
ATOM 875 C C . ARG A 1 112 ? -25.192 1.393 31.860 1.00 77.44 112 ARG A C 1
ATOM 877 O O . ARG A 1 112 ? -24.231 1.226 31.110 1.00 77.44 112 ARG A O 1
ATOM 884 N N . ARG A 1 113 ? -26.239 0.560 31.855 1.00 77.06 113 ARG A N 1
ATOM 885 C CA . ARG A 1 113 ? -26.332 -0.617 30.967 1.00 77.06 113 ARG A CA 1
ATOM 886 C C . ARG A 1 113 ? -26.321 -0.232 29.489 1.00 77.06 113 ARG A C 1
ATOM 888 O O . ARG A 1 113 ? -25.663 -0.900 28.694 1.00 77.06 113 ARG A O 1
ATOM 895 N N . ARG A 1 114 ? -27.015 0.846 29.114 1.00 79.88 114 ARG A N 1
ATOM 896 C CA . ARG A 1 114 ? -27.093 1.305 27.721 1.00 79.88 114 ARG A CA 1
ATOM 897 C C . ARG A 1 114 ? -25.763 1.859 27.211 1.00 79.88 114 ARG A C 1
ATOM 899 O O . ARG A 1 114 ? -25.401 1.570 26.074 1.00 79.88 114 ARG A O 1
ATOM 906 N N . ILE A 1 115 ? -25.019 2.587 28.045 1.00 81.81 115 ILE A N 1
ATOM 907 C CA . ILE A 1 115 ? -23.659 3.052 27.730 1.00 81.81 115 ILE A CA 1
ATOM 908 C C . ILE A 1 115 ? -22.730 1.850 27.516 1.00 81.81 115 ILE A C 1
ATOM 910 O O . ILE A 1 115 ? -22.078 1.762 26.480 1.00 81.81 115 ILE A O 1
ATOM 914 N N . LEU A 1 116 ? -22.733 0.876 28.433 1.00 79.00 116 LEU A N 1
ATOM 915 C CA . LEU A 1 116 ? -21.896 -0.324 28.312 1.00 79.00 116 LEU A CA 1
ATOM 916 C C . LEU A 1 116 ? -22.244 -1.169 27.076 1.00 79.00 116 LEU A C 1
ATOM 918 O O . LEU A 1 116 ? -21.349 -1.676 26.401 1.00 79.00 116 LEU A O 1
ATOM 922 N N . TYR A 1 117 ? -23.533 -1.310 26.754 1.00 81.06 117 TYR A N 1
ATOM 923 C CA . TYR A 1 117 ? -23.982 -1.985 25.533 1.00 81.06 117 TYR A CA 1
ATOM 924 C C . TYR A 1 117 ? -23.465 -1.274 24.276 1.00 81.06 117 TYR A C 1
ATOM 926 O O . TYR A 1 117 ? -22.898 -1.908 23.389 1.00 81.06 117 TYR A O 1
ATOM 934 N N . ASN A 1 118 ? -23.622 0.047 24.222 1.00 81.81 118 ASN A N 1
ATOM 935 C CA . ASN A 1 118 ? -23.193 0.853 23.086 1.00 81.81 118 ASN A CA 1
ATOM 936 C C . ASN A 1 118 ? -21.687 0.819 22.883 1.00 81.81 118 ASN A C 1
ATOM 938 O O . ASN A 1 118 ? -21.244 0.733 21.747 1.00 81.81 118 ASN A O 1
ATOM 942 N N . MET A 1 119 ? -20.917 0.824 23.966 1.00 83.31 119 MET A N 1
ATOM 943 C CA . MET A 1 119 ? -19.467 0.724 23.903 1.00 83.31 119 MET A CA 1
ATOM 944 C C . MET A 1 119 ? -19.045 -0.612 23.274 1.00 83.31 119 MET A C 1
ATOM 946 O O . MET A 1 119 ? -18.273 -0.629 22.321 1.00 83.31 119 MET A O 1
ATOM 950 N N . ARG A 1 120 ? -19.626 -1.734 23.728 1.00 81.19 120 ARG A N 1
ATOM 951 C CA . ARG A 1 120 ? -19.357 -3.060 23.141 1.00 81.19 120 ARG A CA 1
ATOM 952 C C . ARG A 1 120 ? -19.728 -3.122 21.662 1.00 81.19 120 ARG A C 1
ATOM 954 O O . ARG A 1 120 ? -19.001 -3.732 20.885 1.00 81.19 120 ARG A O 1
ATOM 961 N N . LEU A 1 121 ? -20.851 -2.507 21.293 1.00 83.38 121 LEU A N 1
ATOM 962 C CA . LEU A 1 121 ? -21.293 -2.435 19.906 1.00 83.38 121 LEU A CA 1
ATOM 963 C C . LEU A 1 121 ? -20.326 -1.606 19.052 1.00 83.38 121 LEU A C 1
ATOM 965 O O . LEU A 1 121 ? -19.927 -2.073 17.994 1.00 83.38 121 LEU A O 1
ATOM 969 N N . VAL A 1 122 ? -19.922 -0.418 19.515 1.00 86.25 122 VAL A N 1
ATOM 970 C CA . VAL A 1 122 ? -18.946 0.433 18.815 1.00 86.25 122 VAL A CA 1
ATOM 971 C C . VAL A 1 122 ? -17.623 -0.305 18.636 1.00 86.25 122 VAL A C 1
ATOM 973 O O . VAL A 1 122 ? -17.111 -0.336 17.526 1.00 86.25 122 VAL A O 1
ATOM 976 N N . ASN A 1 123 ? -17.126 -0.978 19.676 1.00 82.69 123 ASN A N 1
ATOM 977 C CA . ASN A 1 123 ? -15.903 -1.775 19.588 1.00 82.69 123 ASN A CA 1
ATOM 978 C C . ASN A 1 123 ? -15.994 -2.861 18.500 1.00 82.69 123 ASN A C 1
ATOM 980 O O . ASN A 1 123 ? -15.104 -3.011 17.669 1.00 82.69 123 ASN A O 1
A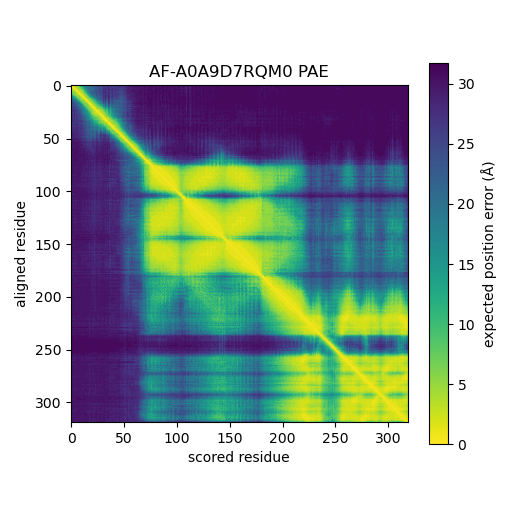TOM 984 N N . ALA A 1 124 ? -17.109 -3.600 18.469 1.00 81.94 124 ALA A N 1
ATOM 985 C CA . ALA A 1 124 ? -17.336 -4.630 17.458 1.00 81.94 124 ALA A CA 1
ATOM 986 C C . ALA A 1 124 ? -17.421 -4.047 16.037 1.00 81.94 124 ALA A C 1
ATOM 988 O O . ALA A 1 124 ? -16.904 -4.645 15.100 1.00 81.94 124 ALA A O 1
ATOM 989 N N . LEU A 1 125 ? -18.047 -2.877 15.885 1.00 84.44 125 LEU A N 1
ATOM 990 C CA . LEU A 1 125 ? -18.165 -2.171 14.610 1.00 84.44 125 LEU A CA 1
ATOM 991 C C . LEU A 1 125 ? -16.817 -1.632 14.112 1.00 84.44 125 LEU A C 1
ATOM 993 O O . LEU A 1 125 ? -16.537 -1.729 12.921 1.00 84.44 125 LEU A O 1
ATOM 997 N N . VAL A 1 126 ? -15.970 -1.108 15.004 1.00 85.81 126 VAL A N 1
ATOM 998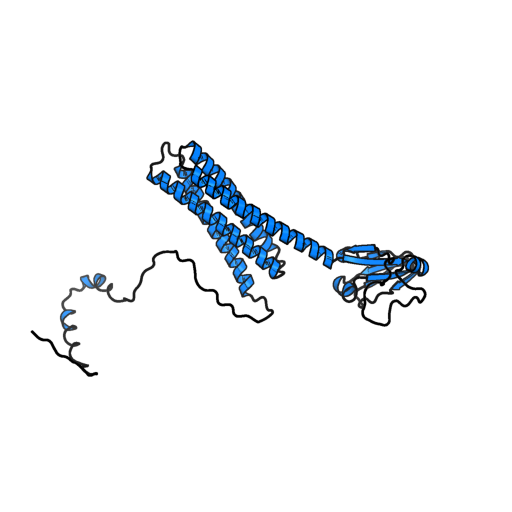 C CA . VAL A 1 126 ? -14.606 -0.674 14.657 1.00 85.81 126 VAL A CA 1
ATOM 999 C C . VAL A 1 126 ? -13.788 -1.862 14.148 1.00 85.81 126 VAL A C 1
ATOM 1001 O O . VAL A 1 126 ? -13.216 -1.785 13.060 1.00 85.81 126 VAL A O 1
ATOM 1004 N N . ALA A 1 127 ? -13.805 -2.979 14.881 1.00 83.19 127 ALA A N 1
ATOM 1005 C CA . ALA A 1 127 ? -13.087 -4.192 14.496 1.00 83.19 127 ALA A CA 1
ATOM 1006 C C . ALA A 1 127 ? -13.580 -4.768 13.154 1.00 83.19 127 ALA A C 1
ATOM 1008 O O . ALA A 1 127 ? -12.770 -5.145 12.304 1.00 83.19 127 ALA A O 1
ATOM 1009 N N . ASP A 1 128 ? -14.899 -4.809 12.934 1.00 82.81 128 ASP A N 1
ATOM 1010 C CA . ASP A 1 128 ? -15.476 -5.265 11.666 1.00 82.81 128 ASP A CA 1
ATOM 1011 C C . ASP A 1 128 ? -15.082 -4.344 10.500 1.00 82.81 128 ASP A C 1
ATOM 1013 O O . ASP A 1 128 ? -14.610 -4.820 9.465 1.00 82.81 128 ASP A O 1
ATOM 1017 N N . GLY A 1 129 ? -15.167 -3.023 10.691 1.00 87.31 129 GLY A N 1
ATOM 1018 C CA . GLY A 1 129 ? -14.736 -2.043 9.695 1.00 87.31 129 GLY A CA 1
ATOM 1019 C C . GLY A 1 129 ? -13.262 -2.205 9.313 1.00 87.31 129 GLY A C 1
ATOM 1020 O O . GLY A 1 129 ? -12.924 -2.191 8.130 1.00 87.31 129 GLY A O 1
ATOM 1021 N N . GLN A 1 130 ? -12.378 -2.428 10.289 1.00 86.62 130 GLN A N 1
ATOM 1022 C CA . GLN A 1 130 ? -10.951 -2.656 10.032 1.00 86.62 130 GLN A CA 1
ATOM 1023 C C . GLN A 1 130 ? -10.713 -3.956 9.257 1.00 86.62 130 GLN A C 1
ATOM 1025 O O . GLN A 1 130 ? -9.922 -3.974 8.312 1.00 86.62 130 GLN A O 1
ATOM 1030 N N . ALA A 1 131 ? -11.430 -5.030 9.599 1.00 82.94 131 ALA A N 1
ATOM 1031 C CA . ALA A 1 131 ? -11.354 -6.293 8.872 1.00 82.94 131 ALA A CA 1
ATOM 1032 C C . ALA A 1 131 ? -11.856 -6.165 7.423 1.00 82.94 131 ALA A C 1
ATOM 1034 O O . ALA A 1 131 ? -11.298 -6.787 6.517 1.00 82.94 131 ALA A O 1
ATOM 1035 N N . GLN A 1 132 ? -12.894 -5.362 7.176 1.00 85.50 132 GLN A N 1
ATOM 1036 C CA . GLN A 1 132 ? -13.373 -5.062 5.824 1.00 85.50 132 GLN A CA 1
ATOM 1037 C C . GLN A 1 132 ? -12.342 -4.259 5.017 1.00 85.50 132 GLN A C 1
ATOM 1039 O O . GLN A 1 132 ? -12.010 -4.650 3.899 1.00 85.50 132 GLN A O 1
ATOM 1044 N N . VAL A 1 133 ? -11.756 -3.205 5.599 1.00 87.56 133 VAL A N 1
ATOM 1045 C CA . VAL A 1 133 ? -10.701 -2.408 4.943 1.00 87.56 133 VAL A CA 1
ATOM 1046 C C . VAL A 1 133 ? -9.466 -3.256 4.625 1.00 87.56 133 VAL A C 1
ATOM 1048 O O . VAL A 1 133 ? -8.915 -3.154 3.530 1.00 87.56 133 VAL A O 1
ATOM 1051 N N . ALA A 1 134 ? -9.041 -4.124 5.546 1.00 83.88 134 ALA A N 1
ATOM 1052 C CA . ALA A 1 134 ? -7.905 -5.017 5.329 1.00 83.88 134 ALA A CA 1
ATOM 1053 C C . ALA A 1 134 ? -8.165 -6.020 4.193 1.00 83.88 134 ALA A C 1
ATOM 1055 O O . ALA A 1 134 ? -7.299 -6.223 3.342 1.00 83.88 134 ALA A O 1
ATOM 1056 N N . ARG A 1 135 ? -9.364 -6.618 4.147 1.00 82.00 135 ARG A N 1
ATOM 1057 C CA . ARG A 1 135 ? -9.769 -7.509 3.048 1.00 82.00 135 ARG A CA 1
ATOM 1058 C C . ARG A 1 135 ? -9.770 -6.781 1.706 1.00 82.00 135 ARG A C 1
ATOM 1060 O O . ARG A 1 135 ? -9.201 -7.302 0.754 1.00 82.00 135 ARG A O 1
ATOM 1067 N N . ALA A 1 136 ? -10.326 -5.572 1.657 1.00 83.81 136 ALA A N 1
ATOM 1068 C CA . ALA A 1 136 ? -10.345 -4.748 0.453 1.00 83.81 136 ALA A CA 1
ATOM 1069 C C . ALA A 1 136 ? -8.930 -4.402 -0.045 1.00 83.81 136 ALA A C 1
ATOM 1071 O O . ALA A 1 136 ? -8.650 -4.537 -1.233 1.00 83.81 136 ALA A O 1
ATOM 1072 N N . ARG A 1 137 ? -8.010 -4.021 0.852 1.00 83.44 137 ARG A N 1
ATOM 1073 C CA . ARG A 1 137 ? -6.603 -3.771 0.487 1.00 83.44 137 ARG A CA 1
ATOM 1074 C C . ARG A 1 137 ? -5.935 -5.015 -0.099 1.00 83.44 137 ARG A C 1
ATOM 1076 O O . ARG A 1 137 ? -5.366 -4.942 -1.182 1.00 83.44 137 ARG A O 1
ATOM 1083 N N . ASN A 1 138 ? -6.071 -6.159 0.571 1.00 79.75 138 ASN A N 1
ATOM 1084 C CA . ASN A 1 138 ? -5.494 -7.416 0.093 1.00 79.75 138 ASN A CA 1
ATOM 1085 C C . ASN A 1 138 ? -6.063 -7.830 -1.271 1.00 79.75 138 ASN A C 1
ATOM 1087 O O . ASN A 1 138 ? -5.324 -8.351 -2.100 1.00 79.75 138 ASN A O 1
ATOM 1091 N N . ALA A 1 139 ? -7.355 -7.590 -1.513 1.00 75.31 139 ALA A N 1
ATOM 1092 C CA . ALA A 1 139 ? -7.975 -7.847 -2.808 1.00 75.31 139 ALA A CA 1
ATOM 1093 C C . ALA A 1 139 ? -7.390 -6.944 -3.910 1.00 75.31 139 ALA A C 1
ATOM 1095 O O . ALA A 1 139 ? -7.059 -7.444 -4.980 1.00 75.31 139 ALA A O 1
ATOM 1096 N N . LEU A 1 140 ? -7.181 -5.646 -3.638 1.00 76.44 140 LEU A N 1
ATOM 1097 C CA . LEU A 1 140 ? -6.529 -4.730 -4.588 1.00 76.44 140 LEU A CA 1
ATOM 1098 C C . LEU A 1 140 ? -5.093 -5.146 -4.913 1.00 76.44 140 LEU A C 1
ATOM 1100 O O . LEU A 1 140 ? -4.663 -5.003 -6.056 1.00 76.44 140 LEU A O 1
ATOM 1104 N N . ASP A 1 141 ? -4.352 -5.633 -3.919 1.00 74.38 141 ASP A N 1
ATOM 1105 C CA . ASP A 1 141 ? -2.984 -6.111 -4.113 1.00 74.38 141 ASP A CA 1
ATOM 1106 C C . ASP A 1 141 ? -2.946 -7.429 -4.894 1.00 74.38 141 ASP A C 1
ATOM 1108 O O . ASP A 1 141 ? -2.115 -7.589 -5.783 1.00 74.38 141 ASP A O 1
ATOM 1112 N N . ALA A 1 142 ? -3.858 -8.361 -4.600 1.00 69.69 142 ALA A N 1
ATOM 1113 C CA . ALA A 1 142 ? -3.945 -9.645 -5.293 1.00 69.69 142 ALA A CA 1
ATOM 1114 C C . ALA A 1 142 ? -4.384 -9.499 -6.759 1.00 69.69 142 ALA A C 1
ATOM 1116 O O . ALA A 1 142 ? -3.912 -10.247 -7.611 1.00 69.69 142 ALA A O 1
ATOM 1117 N N . ALA A 1 143 ? -5.263 -8.536 -7.045 1.00 68.94 143 ALA A N 1
ATOM 1118 C CA . ALA A 1 143 ? -5.763 -8.246 -8.387 1.00 68.94 143 ALA A CA 1
ATOM 1119 C C . ALA A 1 143 ? -4.848 -7.306 -9.202 1.00 68.94 143 ALA A C 1
ATOM 1121 O O . ALA A 1 143 ? -5.192 -6.959 -10.330 1.00 68.94 143 ALA A O 1
ATOM 1122 N N . ASP A 1 144 ? -3.715 -6.865 -8.639 1.00 68.75 144 ASP A N 1
ATOM 1123 C CA . ASP A 1 144 ? -2.795 -5.884 -9.241 1.00 68.75 144 ASP A CA 1
ATOM 1124 C C . ASP A 1 144 ? -3.495 -4.580 -9.691 1.00 68.75 144 ASP A C 1
ATOM 1126 O O . ASP A 1 144 ? -3.149 -3.940 -10.685 1.00 68.75 144 ASP A O 1
ATOM 1130 N N . ILE A 1 145 ? -4.532 -4.166 -8.949 1.00 68.88 145 ILE A N 1
ATOM 1131 C CA . ILE A 1 145 ? -5.309 -2.963 -9.260 1.00 68.88 145 ILE A CA 1
ATOM 1132 C C . ILE A 1 145 ? -4.634 -1.743 -8.623 1.00 68.88 145 ILE A C 1
ATOM 1134 O O . ILE A 1 145 ? -4.535 -1.591 -7.396 1.00 68.88 145 ILE A O 1
ATOM 1138 N N . HIS A 1 146 ? -4.205 -0.820 -9.482 1.00 68.75 146 HIS A N 1
ATOM 1139 C CA . HIS A 1 146 ? -3.530 0.426 -9.111 1.00 68.75 146 HIS A CA 1
ATOM 1140 C C . HIS A 1 146 ? -4.462 1.652 -9.155 1.00 68.75 146 HIS A C 1
ATOM 1142 O O . HIS A 1 146 ? -4.091 2.712 -9.662 1.00 68.75 146 HIS A O 1
ATOM 1148 N N . ASP A 1 147 ? -5.681 1.534 -8.619 1.00 76.31 147 ASP A N 1
ATOM 1149 C CA . ASP A 1 147 ? -6.587 2.680 -8.474 1.00 76.31 147 ASP A CA 1
ATOM 1150 C C . ASP A 1 147 ? -6.198 3.525 -7.247 1.00 76.31 147 ASP A C 1
ATOM 1152 O O . ASP A 1 147 ? -6.542 3.226 -6.098 1.00 76.31 147 ASP A O 1
ATOM 1156 N N . GLY A 1 148 ? -5.463 4.611 -7.502 1.00 78.62 148 GLY A N 1
ATOM 1157 C CA . GLY A 1 148 ? -5.021 5.541 -6.465 1.00 78.62 148 GLY A CA 1
ATOM 1158 C C . GLY A 1 148 ? -6.168 6.213 -5.699 1.00 78.62 148 GLY A C 1
ATOM 1159 O O . GLY A 1 148 ? -6.000 6.525 -4.520 1.00 78.62 148 GLY A O 1
ATOM 1160 N N . GLN A 1 149 ? -7.341 6.406 -6.315 1.00 83.12 149 GLN A N 1
ATOM 1161 C CA . GLN A 1 149 ? -8.489 7.011 -5.632 1.00 83.12 149 GLN A CA 1
ATOM 1162 C C . GLN A 1 149 ? -9.105 6.041 -4.622 1.00 83.12 149 GLN A C 1
ATOM 1164 O O . GLN A 1 149 ? -9.417 6.434 -3.495 1.00 83.12 149 GLN A O 1
ATOM 1169 N N . GLN A 1 150 ? -9.253 4.770 -4.998 1.00 81.88 150 GLN A N 1
ATOM 1170 C CA . GLN A 1 150 ? -9.792 3.739 -4.108 1.00 81.88 150 GLN A CA 1
ATOM 1171 C C . GLN A 1 150 ? -8.855 3.449 -2.935 1.00 81.88 150 GLN A C 1
ATOM 1173 O O . GLN A 1 150 ? -9.315 3.381 -1.794 1.00 81.88 150 GLN A O 1
ATOM 1178 N N . ARG A 1 151 ? -7.542 3.361 -3.187 1.00 84.12 151 ARG A N 1
ATOM 1179 C CA . ARG A 1 151 ? -6.539 3.187 -2.123 1.00 84.12 151 ARG A CA 1
ATOM 1180 C C . ARG A 1 151 ? -6.574 4.346 -1.125 1.00 84.12 151 ARG A C 1
ATOM 1182 O O . ARG A 1 151 ? -6.705 4.108 0.072 1.00 84.12 151 ARG A O 1
ATOM 1189 N N . ALA A 1 152 ? -6.619 5.589 -1.608 1.00 86.94 152 ALA A N 1
ATOM 1190 C CA . ALA A 1 152 ? -6.758 6.760 -0.741 1.00 86.94 152 ALA A CA 1
ATOM 1191 C C . ALA A 1 152 ? -8.069 6.754 0.074 1.00 86.94 152 ALA A C 1
ATOM 1193 O O . ALA A 1 152 ? -8.097 7.183 1.233 1.00 86.94 152 ALA A O 1
ATOM 1194 N N . ALA A 1 153 ? -9.169 6.256 -0.501 1.00 89.44 153 ALA A N 1
ATOM 1195 C CA . ALA A 1 153 ? -10.437 6.120 0.211 1.00 89.44 153 ALA A CA 1
ATOM 1196 C C . ALA A 1 153 ? -10.373 5.056 1.322 1.00 89.44 153 ALA A C 1
ATOM 1198 O O . ALA A 1 153 ? -10.891 5.298 2.417 1.00 89.44 153 ALA A O 1
ATOM 1199 N N . LEU A 1 154 ? -9.723 3.915 1.071 1.00 89.38 154 LEU A N 1
ATOM 1200 C CA . LEU A 1 154 ? -9.470 2.883 2.082 1.00 89.38 154 LEU A CA 1
ATOM 1201 C C . LEU A 1 154 ? -8.564 3.408 3.198 1.00 89.38 154 LEU A C 1
ATOM 1203 O O . LEU A 1 154 ? -8.869 3.194 4.368 1.00 89.38 154 LEU A O 1
ATOM 1207 N N . ASP A 1 155 ? -7.517 4.159 2.855 1.00 89.12 155 ASP A N 1
ATOM 1208 C CA . ASP A 1 155 ? -6.625 4.800 3.827 1.00 89.12 155 ASP A CA 1
ATOM 1209 C C . ASP A 1 155 ? -7.366 5.805 4.704 1.00 89.12 155 ASP A C 1
ATOM 1211 O O . ASP A 1 155 ? -7.200 5.827 5.922 1.00 89.12 155 ASP A O 1
ATOM 1215 N N . THR A 1 156 ? -8.259 6.592 4.107 1.00 92.31 156 THR A N 1
ATOM 1216 C CA . THR A 1 156 ? -9.112 7.520 4.855 1.00 92.31 156 THR A CA 1
ATOM 1217 C C . THR A 1 156 ? -10.027 6.770 5.827 1.00 92.31 156 THR A C 1
ATOM 1219 O O . THR A 1 156 ? -10.146 7.159 6.990 1.00 92.31 156 THR A O 1
ATOM 1222 N N . CYS A 1 157 ? -10.668 5.684 5.381 1.00 91.88 157 CYS A N 1
ATOM 1223 C CA . CYS A 1 157 ? -11.528 4.869 6.245 1.00 91.88 157 CYS A CA 1
ATOM 1224 C C . CYS A 1 157 ? -10.731 4.216 7.379 1.00 91.88 157 CYS A C 1
ATOM 1226 O O . CYS A 1 157 ? -11.176 4.236 8.524 1.00 91.88 157 CYS A O 1
ATOM 1228 N N . HIS A 1 158 ? -9.543 3.697 7.070 1.00 89.44 158 HIS A N 1
ATOM 1229 C CA . HIS A 1 158 ? -8.620 3.123 8.041 1.00 89.44 158 HIS A CA 1
ATOM 1230 C C . HIS A 1 158 ? -8.263 4.126 9.139 1.00 89.44 158 HIS A C 1
ATOM 1232 O O . HIS A 1 158 ? -8.459 3.843 10.317 1.00 89.44 158 HIS A O 1
ATOM 1238 N N . THR A 1 159 ? -7.802 5.319 8.756 1.00 91.12 159 THR A N 1
ATOM 1239 C CA . THR A 1 159 ? -7.430 6.379 9.701 1.00 91.12 159 THR A CA 1
ATOM 1240 C C . THR A 1 159 ? -8.594 6.740 10.614 1.00 91.12 159 THR A C 1
ATOM 1242 O O . THR A 1 159 ? -8.427 6.773 11.830 1.00 91.12 159 THR A O 1
ATOM 1245 N N . ARG A 1 160 ? -9.804 6.910 10.062 1.00 93.56 160 ARG A N 1
ATOM 1246 C CA . ARG A 1 160 ? -10.996 7.186 10.876 1.00 93.56 160 ARG A CA 1
ATOM 1247 C C . ARG A 1 160 ? -11.297 6.058 11.864 1.00 93.56 160 ARG A C 1
ATOM 1249 O O . ARG A 1 160 ? -11.639 6.342 13.004 1.00 93.56 160 ARG A O 1
ATOM 1256 N N . LEU A 1 161 ? -11.179 4.792 11.462 1.00 90.88 161 LEU A N 1
ATOM 1257 C CA . LEU A 1 161 ? -11.403 3.653 12.361 1.00 90.88 161 LEU A CA 1
ATOM 1258 C C . LEU A 1 161 ? -10.376 3.615 13.505 1.00 90.88 161 LEU A C 1
ATOM 1260 O O . LEU A 1 161 ? -10.759 3.372 14.647 1.00 90.88 161 LEU A O 1
ATOM 1264 N N . VAL A 1 162 ? -9.105 3.922 13.224 1.00 87.12 162 VAL A N 1
ATOM 1265 C CA . VAL A 1 162 ? -8.051 4.043 14.248 1.00 87.12 162 VAL A CA 1
ATOM 1266 C C . VAL A 1 162 ? -8.345 5.197 15.214 1.00 87.12 162 VAL A C 1
ATOM 1268 O O . VAL A 1 162 ? -8.268 5.023 16.427 1.00 87.12 162 VAL A O 1
ATOM 1271 N N . GLU A 1 163 ? -8.763 6.361 14.711 1.00 89.31 163 GLU A N 1
ATOM 1272 C CA . GLU A 1 163 ? -9.179 7.488 15.559 1.00 89.31 163 GLU A CA 1
ATOM 1273 C C . GLU A 1 163 ? -10.352 7.115 16.481 1.00 89.31 163 GLU A C 1
ATOM 1275 O O . GLU A 1 163 ? -10.369 7.497 17.655 1.00 89.31 163 GLU A O 1
ATOM 1280 N N . LYS A 1 164 ? -11.324 6.343 15.974 1.00 89.12 164 LYS A N 1
ATOM 1281 C CA . LYS A 1 164 ? -12.451 5.831 16.769 1.00 89.12 164 LYS A CA 1
ATOM 1282 C C . LYS A 1 164 ? -12.014 4.844 17.838 1.00 89.12 164 LYS A C 1
ATOM 1284 O O . LYS A 1 164 ? -12.507 4.928 18.959 1.00 89.12 164 LYS A O 1
ATOM 1289 N N . GLN A 1 165 ? -11.064 3.968 17.528 1.00 86.50 165 GLN A N 1
ATOM 1290 C CA . GLN A 1 165 ? -10.493 3.043 18.501 1.00 86.50 165 GLN A CA 1
ATOM 1291 C C . GLN A 1 165 ? -9.862 3.794 19.687 1.00 86.50 165 GLN A C 1
ATOM 1293 O O . GLN A 1 165 ? -10.235 3.569 20.839 1.00 86.50 165 GLN A O 1
ATOM 1298 N N . ILE A 1 166 ? -9.010 4.780 19.397 1.00 86.50 166 ILE A N 1
ATOM 1299 C CA . ILE A 1 166 ? -8.355 5.616 20.417 1.00 86.50 166 ILE A CA 1
ATOM 1300 C C . ILE A 1 166 ? -9.394 6.382 21.254 1.00 86.50 166 ILE A C 1
ATOM 1302 O O . ILE A 1 166 ? -9.303 6.460 22.483 1.00 86.50 166 ILE A O 1
ATOM 1306 N N . ALA A 1 167 ? -10.417 6.952 20.608 1.00 87.56 167 ALA A N 1
ATOM 1307 C CA . ALA A 1 167 ? -11.489 7.661 21.305 1.00 87.56 167 ALA A CA 1
ATOM 1308 C C . ALA A 1 167 ? -12.290 6.736 22.239 1.00 87.56 167 ALA A C 1
ATOM 1310 O O . ALA A 1 167 ? -12.704 7.157 23.324 1.00 87.56 167 ALA A O 1
ATOM 1311 N N . LEU A 1 168 ? -12.496 5.482 21.834 1.00 86.31 168 LEU A N 1
ATOM 1312 C CA . LEU A 1 168 ? -13.215 4.473 22.601 1.00 86.31 168 LEU A CA 1
ATOM 1313 C C . LEU A 1 168 ? -12.442 4.044 23.857 1.00 86.31 168 LEU A C 1
ATOM 1315 O O . LEU A 1 168 ? -13.049 3.883 24.917 1.00 86.31 168 LEU A O 1
ATOM 1319 N N . GLU A 1 169 ? -11.119 3.918 23.773 1.00 83.56 169 GLU A N 1
ATOM 1320 C CA . GLU A 1 169 ? -10.240 3.651 24.921 1.00 83.56 169 GLU A CA 1
ATOM 1321 C C . GLU A 1 169 ? -10.231 4.800 25.926 1.00 83.56 169 GLU A C 1
ATOM 1323 O O . GLU A 1 169 ? -10.395 4.580 27.131 1.00 83.56 169 GLU A O 1
ATOM 1328 N N . ALA A 1 170 ? -10.107 6.036 25.436 1.00 86.44 170 ALA A N 1
ATOM 1329 C CA . ALA A 1 170 ? -10.190 7.223 26.278 1.00 86.44 170 ALA A CA 1
ATOM 1330 C C . ALA A 1 170 ? -11.547 7.289 27.000 1.00 86.44 170 ALA A C 1
ATOM 1332 O O . ALA A 1 170 ? -11.604 7.523 28.209 1.00 86.44 170 ALA A O 1
ATOM 1333 N N . PHE A 1 171 ? -12.638 6.999 26.287 1.00 85.31 171 PHE A N 1
ATOM 1334 C CA . PHE A 1 171 ? -13.977 6.964 26.867 1.00 85.31 171 PHE A CA 1
ATOM 1335 C C . PHE A 1 171 ? -14.152 5.822 27.880 1.00 85.31 171 PHE A C 1
ATOM 1337 O O . PHE A 1 171 ? -14.730 6.019 28.948 1.00 85.31 171 PHE A O 1
ATOM 1344 N N . ALA A 1 172 ? -13.600 4.636 27.608 1.00 83.31 172 ALA A N 1
ATOM 1345 C CA . ALA A 1 172 ? -13.576 3.536 28.571 1.00 83.31 172 ALA A CA 1
ATOM 1346 C C . ALA A 1 172 ? -12.822 3.922 29.850 1.00 83.31 172 ALA A C 1
ATOM 1348 O O . ALA A 1 172 ? -13.217 3.529 30.951 1.00 83.31 172 ALA A O 1
ATOM 1349 N N . ALA A 1 173 ? -11.751 4.710 29.721 1.00 83.88 173 ALA A N 1
ATOM 1350 C CA . ALA A 1 173 ? -11.009 5.195 30.867 1.00 83.88 173 ALA A CA 1
ATOM 1351 C C . ALA A 1 173 ? -11.778 6.226 31.699 1.00 83.88 173 ALA A C 1
ATOM 1353 O O . ALA A 1 173 ? -11.744 6.138 32.925 1.00 83.88 173 ALA A O 1
ATOM 1354 N N . GLU A 1 174 ? -12.512 7.131 31.055 1.00 83.62 174 GLU A N 1
ATOM 1355 C CA . GLU A 1 174 ? -13.418 8.074 31.719 1.00 83.62 174 GLU A CA 1
ATOM 1356 C C . GLU A 1 174 ? -14.547 7.348 32.470 1.00 83.62 174 GLU A C 1
ATOM 1358 O O . GLU A 1 174 ? -14.840 7.662 33.620 1.00 83.62 174 GLU A O 1
ATOM 1363 N N . LEU A 1 175 ? -15.141 6.307 31.884 1.00 80.88 175 LEU A N 1
ATOM 1364 C CA . LEU A 1 175 ? -16.169 5.518 32.570 1.00 80.88 175 LEU A CA 1
ATOM 1365 C C . LEU A 1 175 ? -15.623 4.792 33.809 1.00 80.88 175 LEU A C 1
ATOM 1367 O O . LEU A 1 175 ? -16.321 4.674 34.817 1.00 80.88 175 LEU A O 1
ATOM 1371 N N . ALA A 1 176 ? -14.370 4.332 33.766 1.00 81.25 176 ALA A N 1
ATOM 1372 C CA . ALA A 1 176 ? -13.736 3.692 34.915 1.00 81.25 176 ALA A CA 1
ATOM 1373 C C . ALA A 1 176 ? -13.612 4.647 36.115 1.00 81.25 176 ALA A C 1
ATOM 1375 O O . ALA A 1 176 ? -13.849 4.233 37.249 1.00 81.25 176 ALA A O 1
ATOM 1376 N N . THR A 1 177 ? -13.289 5.928 35.884 1.00 81.69 177 THR A N 1
ATOM 1377 C CA . THR A 1 177 ? -13.198 6.922 36.972 1.00 81.69 177 THR A CA 1
ATOM 1378 C C . THR A 1 177 ? -14.564 7.248 37.574 1.00 81.69 177 THR A C 1
ATOM 1380 O O . THR A 1 177 ? -14.646 7.608 38.745 1.00 81.69 177 THR A O 1
ATOM 1383 N N . GLN A 1 178 ? -15.643 7.041 36.817 1.00 78.56 178 GLN A N 1
ATOM 1384 C CA . GLN A 1 178 ? -17.027 7.180 37.277 1.00 78.56 178 GLN A CA 1
ATOM 1385 C C . GLN A 1 178 ? -17.603 5.894 37.911 1.00 78.56 178 GLN A C 1
ATOM 1387 O O . GLN A 1 178 ? -18.816 5.763 38.105 1.00 78.56 178 GLN A O 1
ATOM 1392 N N . GLY A 1 179 ? -16.750 4.913 38.226 1.00 74.88 179 GLY A N 1
ATOM 1393 C CA . GLY A 1 179 ? -17.139 3.695 38.939 1.00 74.88 179 GLY A CA 1
ATOM 1394 C C . GLY A 1 179 ? -17.953 2.707 38.101 1.00 74.88 179 GLY A C 1
ATOM 1395 O O . GLY A 1 179 ? -18.740 1.937 38.655 1.00 74.88 179 GLY A O 1
ATOM 1396 N N . PHE A 1 180 ? -17.834 2.744 36.772 1.00 74.94 180 PHE A N 1
ATOM 1397 C CA . PHE A 1 180 ? -18.372 1.706 35.891 1.00 74.94 180 PHE A CA 1
ATOM 1398 C C . PHE A 1 180 ? -17.430 0.493 35.881 1.00 74.94 180 PHE A C 1
ATOM 1400 O O . PHE A 1 180 ? -16.216 0.653 35.987 1.00 74.94 180 PHE A O 1
ATOM 1407 N N . ASP A 1 181 ? -17.978 -0.714 35.686 1.00 70.25 181 ASP A N 1
ATOM 1408 C CA . ASP A 1 181 ? -17.201 -1.945 35.454 1.00 70.25 181 ASP A CA 1
ATOM 1409 C C . ASP A 1 181 ? -16.574 -1.926 34.045 1.00 70.25 181 ASP A C 1
ATOM 1411 O O . ASP A 1 181 ? -17.006 -2.586 33.096 1.00 70.25 181 ASP A O 1
ATOM 1415 N N . ALA A 1 182 ? -15.598 -1.034 33.894 1.00 65.38 182 ALA A N 1
ATOM 1416 C CA . ALA A 1 182 ? -14.867 -0.754 32.670 1.00 65.38 182 ALA A CA 1
ATOM 1417 C C . ALA A 1 182 ? -13.628 -1.651 32.521 1.00 65.38 182 ALA A C 1
ATOM 1419 O O . ALA A 1 182 ? -12.950 -1.594 31.499 1.00 65.38 182 ALA A O 1
ATOM 1420 N N . GLU A 1 183 ? -13.317 -2.489 33.510 1.00 67.94 183 GLU A N 1
ATOM 1421 C CA . GLU A 1 183 ? -12.095 -3.295 33.546 1.00 67.94 183 GLU A CA 1
ATOM 1422 C C . GLU A 1 183 ? -12.192 -4.513 32.616 1.00 67.94 183 GLU A C 1
ATOM 1424 O O . GLU A 1 183 ? -11.339 -4.705 31.748 1.00 67.94 183 GLU A O 1
ATOM 1429 N N . ALA A 1 184 ? -13.309 -5.248 32.665 1.00 70.19 184 ALA A N 1
ATOM 1430 C CA . ALA A 1 184 ? -13.615 -6.300 31.688 1.00 70.19 184 ALA A CA 1
ATOM 1431 C C . ALA A 1 184 ? -13.738 -5.754 30.252 1.00 70.19 184 ALA A C 1
ATOM 1433 O O . ALA A 1 184 ? -13.524 -6.466 29.267 1.00 70.19 184 ALA A O 1
ATOM 1434 N N . LEU A 1 185 ? -14.106 -4.478 30.133 1.00 67.19 185 LEU A N 1
ATOM 1435 C CA . LEU A 1 185 ? -14.269 -3.792 28.862 1.00 67.19 185 LEU A CA 1
ATOM 1436 C C . LEU A 1 185 ? -12.917 -3.357 28.277 1.00 67.19 185 LEU A C 1
ATOM 1438 O O . LEU A 1 185 ? -12.660 -3.625 27.106 1.00 67.19 185 LEU A O 1
ATOM 1442 N N . ARG A 1 186 ? -12.030 -2.796 29.108 1.00 69.12 186 ARG A N 1
ATOM 1443 C CA . ARG A 1 186 ? -10.625 -2.510 28.775 1.00 69.12 186 ARG A CA 1
ATOM 1444 C C . ARG A 1 186 ? -9.884 -3.768 28.334 1.00 69.12 186 ARG A C 1
ATOM 1446 O O . ARG A 1 186 ? -9.236 -3.744 27.300 1.00 69.12 186 ARG A O 1
ATOM 1453 N N . ALA A 1 187 ? -10.057 -4.892 29.030 1.00 73.31 187 ALA A N 1
ATOM 1454 C CA . ALA A 1 187 ? -9.418 -6.151 28.637 1.00 73.31 187 ALA A CA 1
ATOM 1455 C C . ALA A 1 187 ? -9.815 -6.613 27.218 1.00 73.31 187 ALA A C 1
ATOM 1457 O O . ALA A 1 187 ? -8.982 -7.129 26.472 1.00 73.31 187 ALA A O 1
ATOM 1458 N N . LYS A 1 188 ? -11.081 -6.409 26.819 1.00 69.69 188 LYS A N 1
ATOM 1459 C CA . LYS A 1 188 ? -11.540 -6.703 25.451 1.00 69.69 188 LYS A CA 1
ATOM 1460 C C . LYS A 1 188 ? -11.020 -5.708 24.416 1.00 69.69 188 LYS A C 1
ATOM 1462 O O . LYS A 1 188 ? -10.752 -6.141 23.300 1.00 69.69 188 LYS A O 1
ATOM 1467 N N . LEU A 1 189 ? -10.883 -4.426 24.769 1.00 72.12 189 LEU A N 1
ATOM 1468 C CA . LEU A 1 189 ? -10.239 -3.432 23.903 1.00 72.12 189 LEU A CA 1
ATOM 1469 C C . LEU A 1 189 ? -8.799 -3.848 23.609 1.00 72.12 189 LEU A C 1
ATOM 1471 O O . LEU A 1 189 ? -8.468 -4.057 22.452 1.00 72.12 189 LEU A O 1
ATOM 1475 N N . THR A 1 190 ? -8.007 -4.142 24.641 1.00 71.00 190 THR A N 1
ATOM 1476 C CA . THR A 1 190 ? -6.592 -4.514 24.488 1.00 71.00 190 THR A CA 1
ATOM 1477 C C . THR A 1 190 ? -6.377 -5.778 23.664 1.00 71.00 190 THR A C 1
ATOM 1479 O O . THR A 1 190 ? -5.438 -5.860 22.872 1.00 71.00 190 THR A O 1
ATOM 1482 N N . ALA A 1 191 ? -7.267 -6.765 23.780 1.00 72.56 191 ALA A N 1
ATOM 1483 C CA . ALA A 1 191 ? -7.216 -7.943 22.919 1.00 72.56 191 ALA A CA 1
ATOM 1484 C C . ALA A 1 191 ? -7.487 -7.608 21.438 1.00 72.56 191 ALA A C 1
ATOM 1486 O O . ALA A 1 191 ? -6.875 -8.206 20.552 1.00 72.56 191 ALA A O 1
ATOM 1487 N N . MET A 1 192 ? -8.393 -6.666 21.166 1.00 67.12 192 MET A N 1
ATOM 1488 C CA . MET A 1 192 ? -8.691 -6.214 19.807 1.00 67.12 192 MET A CA 1
ATOM 1489 C C . MET A 1 192 ? -7.592 -5.304 19.256 1.00 67.12 192 MET A C 1
ATOM 1491 O O . MET A 1 192 ? -7.171 -5.523 18.127 1.00 67.12 192 MET A O 1
ATOM 1495 N N . GLU A 1 193 ? -7.046 -4.383 20.053 1.00 65.31 193 GLU A N 1
ATOM 1496 C CA . GLU A 1 193 ? -5.875 -3.566 19.699 1.00 65.31 193 GLU A CA 1
ATOM 1497 C C . GLU A 1 193 ? -4.706 -4.446 19.244 1.00 65.31 193 GLU A C 1
ATOM 1499 O O . GLU A 1 193 ? -4.098 -4.199 18.205 1.00 65.31 193 GLU A O 1
ATOM 1504 N N . LEU A 1 194 ? -4.432 -5.538 19.967 1.00 69.19 194 LEU A N 1
ATOM 1505 C CA . LEU A 1 194 ? -3.391 -6.488 19.582 1.00 69.19 194 LEU A CA 1
ATOM 1506 C C . LEU A 1 194 ? -3.688 -7.167 18.233 1.00 69.19 194 LEU A C 1
ATOM 1508 O O . LEU A 1 194 ? -2.772 -7.407 17.443 1.00 69.19 194 LEU A O 1
ATOM 1512 N N . ALA A 1 195 ? -4.956 -7.486 17.957 1.00 63.59 195 ALA A N 1
ATOM 1513 C CA . ALA A 1 195 ? -5.368 -8.061 16.679 1.00 63.59 195 ALA A CA 1
ATOM 1514 C C . ALA A 1 195 ? -5.215 -7.056 15.524 1.00 63.59 195 ALA A C 1
ATOM 1516 O O . ALA A 1 195 ? -4.744 -7.438 14.452 1.00 63.59 195 ALA A O 1
ATOM 1517 N N . VAL A 1 196 ? -5.541 -5.782 15.758 1.00 67.56 196 VAL A N 1
ATOM 1518 C CA . VAL A 1 196 ? -5.370 -4.682 14.796 1.00 67.56 196 VAL A CA 1
ATOM 1519 C C . VAL A 1 196 ? -3.899 -4.429 14.519 1.00 67.56 196 VAL A C 1
ATOM 1521 O O . VAL A 1 196 ? -3.493 -4.504 13.367 1.00 67.56 196 VAL A O 1
ATOM 1524 N N . ALA A 1 197 ? -3.082 -4.248 15.557 1.00 62.91 197 ALA A N 1
ATOM 1525 C CA . ALA A 1 197 ? -1.645 -4.026 15.416 1.00 62.91 197 ALA A CA 1
ATOM 1526 C C . ALA A 1 197 ? -0.967 -5.179 14.657 1.00 62.91 197 ALA A C 1
ATOM 1528 O O . ALA A 1 197 ? -0.093 -4.969 13.816 1.00 62.91 197 ALA A O 1
ATOM 1529 N N . LYS A 1 198 ? -1.403 -6.424 14.901 1.00 68.00 198 LYS A N 1
ATOM 1530 C CA . LYS A 1 198 ? -0.944 -7.583 14.129 1.00 68.00 198 LYS A CA 1
ATOM 1531 C C . LYS A 1 198 ? -1.361 -7.490 12.658 1.00 68.00 198 LYS A C 1
ATOM 1533 O O . LYS A 1 198 ? -0.555 -7.808 11.786 1.00 68.00 198 LYS A O 1
ATOM 1538 N N . GLN A 1 199 ? -2.599 -7.095 12.375 1.00 65.12 199 GLN A N 1
ATOM 1539 C CA . GLN A 1 199 ? -3.103 -6.968 11.009 1.00 65.12 199 GLN A CA 1
ATOM 1540 C C . GLN A 1 199 ? -2.420 -5.821 10.249 1.00 65.12 199 GLN A C 1
ATOM 1542 O O . GLN A 1 199 ? -2.040 -6.004 9.096 1.00 65.12 199 GLN A O 1
ATOM 1547 N N . GLU A 1 200 ? -2.204 -4.676 10.892 1.00 69.06 200 GLU A N 1
ATOM 1548 C CA . GLU A 1 200 ? -1.446 -3.546 10.348 1.00 69.06 200 GLU A CA 1
ATOM 1549 C C . GLU A 1 200 ? -0.010 -3.959 10.020 1.00 69.06 200 GLU A C 1
ATOM 1551 O O . GLU A 1 200 ? 0.451 -3.731 8.904 1.00 69.06 200 GLU A O 1
ATOM 1556 N N . ALA A 1 201 ? 0.661 -4.677 10.926 1.00 67.31 201 ALA A N 1
ATOM 1557 C CA . ALA A 1 201 ? 2.003 -5.194 10.673 1.00 67.31 201 ALA A CA 1
ATOM 1558 C C . ALA A 1 201 ? 2.058 -6.140 9.456 1.00 67.31 201 ALA A C 1
ATOM 1560 O O . ALA A 1 201 ? 3.048 -6.142 8.721 1.00 67.31 201 ALA A O 1
ATOM 1561 N N . LEU A 1 202 ? 1.005 -6.936 9.220 1.00 68.75 202 LEU A N 1
ATOM 1562 C CA . LEU A 1 202 ? 0.893 -7.782 8.027 1.00 68.75 202 LEU A CA 1
ATOM 1563 C C . LEU A 1 202 ? 0.687 -6.956 6.751 1.00 68.75 202 LEU A C 1
ATOM 1565 O O . LEU A 1 202 ? 1.337 -7.241 5.747 1.00 68.75 202 LEU A O 1
ATOM 1569 N N . ILE A 1 203 ? -0.165 -5.927 6.792 1.00 71.25 203 ILE A N 1
ATOM 1570 C CA . ILE A 1 203 ? -0.382 -5.010 5.661 1.00 71.25 203 ILE A CA 1
ATOM 1571 C C . ILE A 1 203 ? 0.922 -4.283 5.317 1.00 71.25 203 ILE A C 1
ATOM 1573 O O . ILE A 1 203 ? 1.349 -4.293 4.166 1.00 71.25 203 ILE A O 1
ATOM 1577 N N . GLU A 1 204 ? 1.611 -3.720 6.309 1.00 72.38 204 GLU A N 1
ATOM 1578 C CA . GLU A 1 204 ? 2.899 -3.055 6.105 1.00 72.38 204 GLU A CA 1
ATOM 1579 C C . GLU A 1 204 ? 3.971 -4.001 5.562 1.00 72.38 204 GLU A C 1
ATOM 1581 O O . GLU A 1 204 ? 4.831 -3.590 4.782 1.00 72.38 204 GLU A O 1
ATOM 1586 N N . ALA A 1 205 ? 3.976 -5.263 5.999 1.00 70.00 205 ALA A N 1
ATOM 1587 C CA . ALA A 1 205 ? 4.887 -6.267 5.465 1.00 70.00 205 ALA A CA 1
ATOM 1588 C C . ALA A 1 205 ? 4.566 -6.592 3.997 1.00 70.00 205 ALA A C 1
ATOM 1590 O O . ALA A 1 205 ? 5.493 -6.687 3.191 1.00 70.00 205 ALA A O 1
ATOM 1591 N N . SER A 1 206 ? 3.280 -6.709 3.650 1.00 69.81 206 SER A N 1
ATOM 1592 C CA . SER A 1 206 ? 2.809 -6.916 2.275 1.00 69.81 206 SER A CA 1
ATOM 1593 C C . SER A 1 206 ? 3.202 -5.751 1.365 1.00 69.81 206 SER A C 1
ATOM 1595 O O . SER A 1 206 ? 3.865 -5.960 0.351 1.00 69.81 206 SER A O 1
ATOM 1597 N N . GLU A 1 207 ? 2.913 -4.511 1.767 1.00 72.94 207 GLU A N 1
ATOM 1598 C CA . GLU A 1 207 ? 3.279 -3.309 1.007 1.00 72.94 207 GLU A CA 1
ATOM 1599 C C . GLU A 1 207 ? 4.797 -3.182 0.837 1.00 72.94 207 GLU A C 1
ATOM 1601 O O . GLU A 1 207 ? 5.287 -2.890 -0.254 1.00 72.94 207 GLU A O 1
ATOM 1606 N N . ARG A 1 208 ? 5.585 -3.478 1.881 1.00 73.00 208 ARG A N 1
ATOM 1607 C CA . ARG A 1 208 ? 7.051 -3.512 1.760 1.00 73.00 208 ARG A CA 1
ATOM 1608 C C . ARG A 1 208 ? 7.525 -4.568 0.765 1.00 73.00 208 ARG A C 1
ATOM 1610 O O . ARG A 1 208 ? 8.435 -4.287 -0.014 1.00 73.00 208 ARG A O 1
ATOM 1617 N N . ALA A 1 209 ? 6.932 -5.760 0.781 1.00 73.31 209 ALA A N 1
ATOM 1618 C CA . ALA A 1 209 ? 7.255 -6.813 -0.177 1.00 73.31 209 ALA A CA 1
ATOM 1619 C C . ALA A 1 209 ? 6.876 -6.406 -1.611 1.00 73.31 209 ALA A C 1
ATOM 1621 O O . ALA A 1 209 ? 7.669 -6.614 -2.529 1.00 73.31 209 ALA A O 1
ATOM 1622 N N . ARG A 1 210 ? 5.719 -5.759 -1.790 1.00 76.00 210 ARG A N 1
ATOM 1623 C CA . ARG A 1 210 ? 5.242 -5.226 -3.072 1.00 76.00 210 ARG A CA 1
ATOM 1624 C C . ARG A 1 210 ? 6.191 -4.168 -3.627 1.00 76.00 210 ARG A C 1
ATOM 1626 O O . ARG A 1 210 ? 6.682 -4.315 -4.741 1.00 76.00 210 ARG A O 1
ATOM 1633 N N . LEU A 1 211 ? 6.538 -3.161 -2.826 1.00 75.50 211 LEU A N 1
ATOM 1634 C CA . LEU A 1 211 ? 7.498 -2.124 -3.213 1.00 75.50 211 LEU A CA 1
ATOM 1635 C C . LEU A 1 211 ? 8.868 -2.721 -3.552 1.00 75.50 211 LEU A C 1
ATOM 1637 O O . LEU A 1 211 ? 9.498 -2.307 -4.522 1.00 75.50 211 LEU A O 1
ATOM 1641 N N . ALA A 1 212 ? 9.336 -3.712 -2.789 1.00 78.31 212 ALA A N 1
ATOM 1642 C CA . ALA A 1 212 ? 10.584 -4.404 -3.097 1.00 78.31 212 ALA A CA 1
ATOM 1643 C C . ALA A 1 212 ? 10.511 -5.156 -4.439 1.00 78.31 212 ALA A C 1
ATOM 1645 O O . ALA A 1 212 ? 11.447 -5.071 -5.234 1.00 78.31 212 ALA A O 1
ATOM 1646 N N . ALA A 1 213 ? 9.400 -5.842 -4.720 1.00 77.56 213 ALA A N 1
ATOM 1647 C CA . ALA A 1 213 ? 9.178 -6.532 -5.987 1.00 77.56 213 ALA A CA 1
ATOM 1648 C C . ALA A 1 213 ? 9.107 -5.554 -7.172 1.00 77.56 213 ALA A C 1
ATOM 1650 O O . ALA A 1 213 ? 9.756 -5.782 -8.191 1.00 77.56 213 ALA A O 1
ATOM 1651 N N . GLU A 1 214 ? 8.404 -4.428 -7.026 1.00 80.06 214 GLU A N 1
ATOM 1652 C CA . GLU A 1 214 ? 8.366 -3.366 -8.039 1.00 80.06 214 GLU A CA 1
ATOM 1653 C C . GLU A 1 214 ? 9.766 -2.820 -8.344 1.00 80.06 214 GLU A C 1
ATOM 1655 O O . GLU A 1 214 ? 10.133 -2.646 -9.509 1.00 80.06 214 GLU A O 1
ATOM 1660 N N . GLN A 1 215 ? 10.570 -2.564 -7.305 1.00 82.44 215 GLN A N 1
ATOM 1661 C CA . GLN A 1 215 ? 11.951 -2.113 -7.480 1.00 82.44 215 GLN A CA 1
ATOM 1662 C C . GLN A 1 215 ? 12.794 -3.171 -8.191 1.00 82.44 215 GLN A C 1
ATOM 1664 O O . GLN A 1 215 ? 13.600 -2.808 -9.041 1.00 82.44 215 GLN A O 1
ATOM 1669 N N . GLU A 1 216 ? 12.602 -4.457 -7.887 1.00 82.88 216 GLU A N 1
ATOM 1670 C CA . GLU A 1 216 ? 13.323 -5.559 -8.528 1.00 82.88 216 GLU A CA 1
ATOM 1671 C C . GLU A 1 216 ? 12.983 -5.688 -10.019 1.00 82.88 216 GLU A C 1
ATOM 1673 O O . GLU A 1 216 ? 13.877 -5.850 -10.851 1.00 82.88 216 GLU A O 1
ATOM 1678 N N . VAL A 1 217 ? 11.702 -5.572 -10.380 1.00 84.38 217 VAL A N 1
ATOM 1679 C CA . VAL A 1 217 ? 11.246 -5.628 -11.780 1.00 84.38 217 VAL A CA 1
ATOM 1680 C C . VAL A 1 217 ? 11.842 -4.485 -12.601 1.00 84.38 217 VAL A C 1
ATOM 1682 O O . VAL A 1 217 ? 12.198 -4.671 -13.767 1.00 84.38 217 VAL A O 1
ATOM 1685 N N . LYS A 1 218 ? 11.996 -3.308 -11.993 1.00 89.25 218 LYS A N 1
ATOM 1686 C CA . LYS A 1 218 ? 12.544 -2.120 -12.652 1.00 89.25 218 LYS A CA 1
ATOM 1687 C C . LYS A 1 218 ? 14.077 -2.103 -12.732 1.00 89.25 218 LYS A C 1
ATOM 1689 O O . LYS A 1 218 ? 14.612 -1.263 -13.460 1.00 89.25 218 LYS A O 1
ATOM 1694 N N . ARG A 1 219 ? 14.796 -3.013 -12.061 1.00 90.31 219 ARG A N 1
ATOM 1695 C CA . ARG A 1 219 ? 16.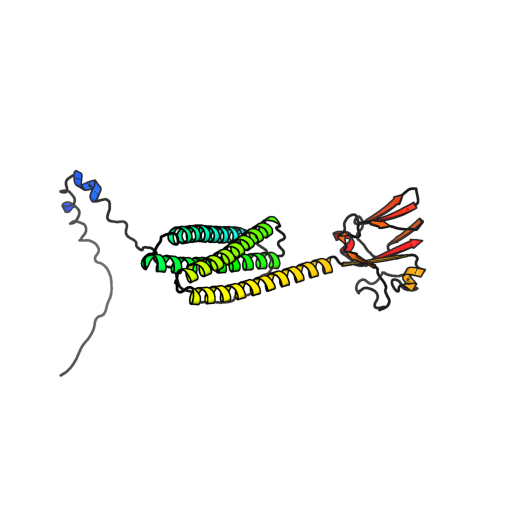266 -3.101 -12.146 1.00 90.31 219 ARG A CA 1
ATOM 1696 C C . ARG A 1 219 ? 16.722 -3.519 -13.540 1.00 90.31 219 ARG A C 1
ATOM 1698 O O . ARG A 1 219 ? 16.316 -4.554 -14.073 1.00 90.31 219 ARG A O 1
ATOM 1705 N N . VAL A 1 220 ? 17.626 -2.723 -14.098 1.00 91.50 220 VAL A N 1
ATOM 1706 C CA . VAL A 1 220 ? 18.335 -2.982 -15.352 1.00 91.50 220 VAL A CA 1
ATOM 1707 C C . VAL A 1 220 ? 19.821 -2.683 -15.172 1.00 91.50 220 VAL A C 1
ATOM 1709 O O . VAL A 1 220 ? 20.241 -2.030 -14.214 1.00 91.50 220 VAL A O 1
ATOM 1712 N N . TRP A 1 221 ? 20.639 -3.175 -16.092 1.00 92.12 221 TRP A N 1
ATOM 1713 C CA . TRP A 1 221 ? 22.091 -3.089 -16.010 1.00 92.12 221 TRP A CA 1
ATOM 1714 C C . TRP A 1 221 ? 22.658 -2.550 -17.311 1.00 92.12 221 TRP A C 1
ATOM 1716 O O . TRP A 1 221 ? 22.237 -2.964 -18.389 1.00 92.12 221 TRP A O 1
ATOM 1726 N N . TYR A 1 222 ? 23.642 -1.659 -17.231 1.00 92.44 222 TYR A N 1
ATOM 1727 C CA . TYR A 1 222 ? 24.300 -1.137 -18.421 1.00 92.44 222 TYR A CA 1
ATOM 1728 C C . TYR A 1 222 ? 25.824 -1.105 -18.306 1.00 92.44 222 TYR A C 1
ATOM 1730 O O . TYR A 1 222 ? 26.391 -1.072 -17.214 1.00 92.44 222 TYR A O 1
ATOM 1738 N N . ALA A 1 223 ? 26.496 -1.116 -19.453 1.00 91.44 223 ALA A N 1
ATOM 1739 C CA . ALA A 1 223 ? 27.933 -0.934 -19.569 1.00 91.44 223 ALA A CA 1
ATOM 1740 C C . ALA A 1 223 ? 28.259 -0.119 -20.824 1.00 91.44 223 ALA A C 1
ATOM 1742 O O . ALA A 1 223 ? 27.795 -0.431 -21.920 1.00 91.44 223 ALA A O 1
ATOM 1743 N N . VAL A 1 224 ? 29.085 0.913 -20.654 1.00 91.94 224 VAL A N 1
ATOM 1744 C CA . VAL A 1 224 ? 29.602 1.748 -21.744 1.00 91.94 224 VAL A CA 1
ATOM 1745 C C . VAL A 1 224 ? 31.119 1.799 -21.651 1.00 91.94 224 VAL A C 1
ATOM 1747 O O . VAL A 1 224 ? 31.665 1.927 -20.546 1.00 91.94 224 VAL A O 1
ATOM 1750 N N . GLY A 1 225 ? 31.783 1.685 -22.796 1.00 90.56 225 GLY A N 1
ATOM 1751 C CA . GLY A 1 225 ? 33.219 1.898 -22.922 1.00 90.56 225 GLY A CA 1
ATOM 1752 C C . GLY A 1 225 ? 33.769 1.383 -24.245 1.00 90.56 225 GLY A C 1
ATOM 1753 O O . GLY A 1 225 ? 33.052 0.813 -25.066 1.00 90.56 225 GLY A O 1
ATOM 1754 N N . SER A 1 226 ? 35.069 1.552 -24.446 1.00 90.12 226 SER A N 1
ATOM 1755 C CA . SER A 1 226 ? 35.783 0.942 -25.566 1.00 90.12 226 SER A CA 1
ATOM 1756 C C . SER A 1 226 ? 35.750 -0.587 -25.481 1.00 90.12 226 SER A C 1
ATOM 1758 O O . SER A 1 226 ? 35.635 -1.169 -24.399 1.00 90.12 226 SER A O 1
ATOM 1760 N N . ALA A 1 227 ? 35.964 -1.277 -26.606 1.00 86.81 227 ALA A N 1
ATOM 1761 C CA . ALA A 1 227 ? 36.068 -2.738 -26.602 1.00 86.81 227 ALA A CA 1
ATOM 1762 C C . ALA A 1 227 ? 37.110 -3.269 -25.602 1.00 86.81 227 ALA A C 1
ATOM 1764 O O . ALA A 1 227 ? 36.972 -4.379 -25.097 1.00 86.81 227 ALA A O 1
ATOM 1765 N N . ARG A 1 228 ? 38.177 -2.506 -25.325 1.00 87.06 228 ARG A N 1
ATOM 1766 C CA . ARG A 1 228 ? 39.181 -2.884 -24.327 1.00 87.06 228 ARG A CA 1
ATOM 1767 C C . ARG A 1 228 ? 38.607 -2.833 -22.914 1.00 87.06 228 ARG A C 1
ATOM 1769 O O . ARG A 1 228 ? 38.716 -3.827 -22.206 1.00 87.06 228 ARG A O 1
ATOM 1776 N N . GLU A 1 229 ? 37.971 -1.730 -22.541 1.00 88.75 229 GLU A N 1
ATOM 1777 C CA . GLU A 1 229 ? 37.390 -1.546 -21.206 1.00 88.75 229 GLU A CA 1
ATOM 1778 C C . GLU A 1 229 ? 36.246 -2.531 -20.949 1.00 88.75 229 GLU A C 1
ATOM 1780 O O . GLU A 1 229 ? 36.165 -3.121 -19.876 1.00 88.75 229 GLU A O 1
ATOM 1785 N N . LEU A 1 230 ? 35.389 -2.774 -21.946 1.00 86.25 230 LEU A N 1
ATOM 1786 C CA . LEU A 1 230 ? 34.310 -3.758 -21.832 1.00 86.25 230 LEU A CA 1
ATOM 1787 C C . LEU A 1 230 ? 34.848 -5.192 -21.662 1.00 86.25 230 LEU A C 1
ATOM 1789 O O . LEU A 1 230 ? 34.238 -5.989 -20.949 1.00 86.25 230 LEU A O 1
ATOM 1793 N N . ARG A 1 231 ? 35.999 -5.519 -22.273 1.00 83.19 231 ARG A N 1
ATOM 1794 C CA . ARG A 1 231 ? 36.701 -6.801 -22.069 1.00 83.19 231 ARG A CA 1
ATOM 1795 C C . ARG A 1 231 ? 37.329 -6.900 -20.685 1.00 83.19 231 ARG A C 1
ATOM 1797 O O . ARG A 1 231 ? 37.202 -7.932 -20.041 1.00 83.19 231 ARG A O 1
ATOM 1804 N N . GLU A 1 232 ? 37.990 -5.838 -20.230 1.00 85.38 232 GLU A N 1
ATOM 1805 C CA . GLU A 1 232 ? 38.582 -5.767 -18.887 1.00 85.38 232 GLU A CA 1
ATOM 1806 C C . GLU A 1 232 ? 37.511 -5.890 -17.790 1.00 85.38 232 GLU A C 1
ATOM 1808 O O . GLU A 1 232 ? 37.763 -6.503 -16.758 1.00 85.38 232 GLU A O 1
ATOM 1813 N N . ARG A 1 233 ? 36.292 -5.389 -18.040 1.00 81.56 233 ARG A N 1
ATOM 1814 C CA . ARG A 1 233 ? 35.123 -5.554 -17.158 1.00 81.56 233 ARG A CA 1
ATOM 1815 C C . ARG A 1 233 ? 34.417 -6.907 -17.287 1.00 81.56 233 ARG A C 1
ATOM 1817 O O . ARG A 1 233 ? 33.385 -7.080 -16.649 1.00 81.56 233 ARG A O 1
ATOM 1824 N N . GLY A 1 234 ? 34.884 -7.823 -18.140 1.00 78.69 234 GLY A N 1
ATOM 1825 C CA . GLY A 1 234 ? 34.243 -9.129 -18.365 1.00 78.69 234 GLY A CA 1
ATOM 1826 C C . GLY A 1 234 ? 32.852 -9.060 -19.018 1.00 78.69 234 GLY A C 1
ATOM 1827 O O . GLY A 1 234 ? 32.121 -10.050 -19.039 1.00 78.69 234 GLY A O 1
ATOM 1828 N N . VAL A 1 235 ? 32.460 -7.893 -19.545 1.00 78.69 235 VAL A N 1
ATOM 1829 C CA . VAL A 1 235 ? 31.144 -7.664 -20.167 1.00 78.69 235 VAL A CA 1
ATOM 1830 C C . VAL A 1 235 ? 31.105 -8.223 -21.592 1.00 78.69 235 VAL A C 1
ATOM 1832 O O . VAL A 1 235 ? 30.066 -8.708 -22.032 1.00 78.69 235 VAL A O 1
ATOM 1835 N N . ILE A 1 236 ? 32.238 -8.202 -22.304 1.00 75.88 236 ILE A N 1
ATOM 1836 C CA . ILE A 1 236 ? 32.382 -8.800 -23.641 1.00 75.88 236 ILE A CA 1
ATOM 1837 C C . ILE A 1 236 ? 33.630 -9.691 -23.715 1.00 75.88 236 ILE A C 1
ATOM 1839 O O . ILE A 1 236 ? 34.616 -9.465 -23.014 1.00 75.88 236 ILE A O 1
ATOM 1843 N N . SER A 1 237 ? 33.623 -10.692 -24.598 1.00 71.38 237 SER A N 1
ATOM 1844 C CA . SER A 1 237 ? 34.758 -11.602 -24.805 1.00 71.38 237 SER A CA 1
ATOM 1845 C C . SER A 1 237 ? 35.711 -11.123 -25.914 1.00 71.38 237 SER A C 1
ATOM 1847 O O . SER A 1 237 ? 35.426 -10.190 -26.669 1.00 71.38 237 SER A O 1
ATOM 1849 N N . ARG A 1 238 ? 36.871 -11.787 -26.048 1.00 58.72 238 ARG A N 1
ATOM 1850 C CA . ARG A 1 238 ? 37.913 -11.484 -27.052 1.00 58.72 238 ARG A CA 1
ATOM 1851 C C . ARG A 1 238 ? 37.436 -11.615 -28.510 1.00 58.72 238 ARG A C 1
ATOM 1853 O O . ARG A 1 238 ? 38.077 -11.042 -29.385 1.00 58.72 238 ARG A O 1
ATOM 1860 N N . SER A 1 239 ? 36.328 -12.317 -28.769 1.00 56.00 239 SER A N 1
ATOM 1861 C CA . SER A 1 239 ? 35.725 -12.436 -30.104 1.00 56.00 239 SER A CA 1
ATOM 1862 C C . SER A 1 239 ? 34.734 -11.316 -30.445 1.00 56.00 239 SER A C 1
ATOM 1864 O O . SER A 1 239 ? 34.241 -11.291 -31.566 1.00 56.00 239 SER A O 1
ATOM 1866 N N . GLY A 1 240 ? 34.419 -10.403 -29.515 1.00 50.03 240 GLY A N 1
ATOM 1867 C CA . GLY A 1 240 ? 33.480 -9.294 -29.750 1.00 50.03 240 GLY A CA 1
ATOM 1868 C C . GLY A 1 240 ? 32.030 -9.717 -30.034 1.00 50.03 240 GLY A C 1
ATOM 1869 O O . GLY A 1 240 ? 31.178 -8.862 -30.243 1.00 50.03 240 GLY A O 1
ATOM 1870 N N . ALA A 1 241 ? 31.734 -11.018 -30.027 1.00 49.16 241 ALA A N 1
ATOM 1871 C CA . ALA A 1 241 ? 30.443 -11.571 -30.410 1.00 49.16 241 ALA A CA 1
ATOM 1872 C C . ALA A 1 241 ? 29.573 -11.820 -29.172 1.00 49.16 241 ALA A C 1
ATOM 1874 O O . ALA A 1 241 ? 29.498 -12.939 -28.662 1.00 49.16 241 ALA A O 1
ATOM 1875 N N . TRP A 1 242 ? 28.900 -10.775 -28.691 1.00 51.16 242 TRP A N 1
ATOM 1876 C CA . TRP A 1 242 ? 27.683 -10.952 -27.901 1.00 51.16 242 TRP A CA 1
ATOM 1877 C C . TRP A 1 242 ? 26.497 -11.043 -28.868 1.00 51.16 242 TRP A C 1
ATOM 1879 O O . TRP A 1 242 ? 25.830 -10.053 -29.132 1.00 51.16 242 TRP A O 1
ATOM 1889 N N . GLY A 1 243 ? 26.273 -12.218 -29.463 1.00 50.91 243 GLY A N 1
ATOM 1890 C CA . GLY A 1 243 ? 25.085 -12.449 -30.292 1.00 50.91 243 GLY A CA 1
ATOM 1891 C C . GLY A 1 243 ? 25.286 -13.451 -31.423 1.00 50.91 243 GLY A C 1
ATOM 1892 O O . GLY A 1 243 ? 25.898 -13.124 -32.431 1.00 50.91 243 GLY A O 1
ATOM 1893 N N . LEU A 1 244 ? 24.737 -14.660 -31.251 1.00 40.03 244 LEU A N 1
ATOM 1894 C CA . LEU A 1 244 ? 24.028 -15.375 -32.329 1.00 40.03 244 LEU A CA 1
ATOM 1895 C C . LEU A 1 244 ? 23.216 -16.585 -31.835 1.00 40.03 244 LEU A C 1
ATOM 1897 O O . LEU A 1 244 ? 22.394 -17.103 -32.581 1.00 40.03 244 LEU A O 1
ATOM 1901 N N . LEU A 1 245 ? 23.393 -17.045 -30.591 1.00 39.94 245 LEU A N 1
ATOM 1902 C CA . LEU A 1 245 ? 22.502 -18.050 -30.010 1.00 39.94 245 LEU A CA 1
ATOM 1903 C C . LEU A 1 245 ? 21.694 -17.433 -28.880 1.00 39.94 245 LEU A C 1
ATOM 1905 O O . LEU A 1 245 ? 22.157 -17.288 -27.749 1.00 39.94 245 LEU A O 1
ATOM 1909 N N . GLY A 1 246 ? 20.468 -17.060 -29.241 1.00 41.41 246 GLY A N 1
ATOM 1910 C CA . GLY A 1 246 ? 19.419 -16.712 -28.306 1.00 41.41 246 GLY A CA 1
ATOM 1911 C C . GLY A 1 246 ? 19.334 -17.728 -27.168 1.00 41.41 246 GLY A C 1
ATOM 1912 O O . GLY A 1 246 ? 19.466 -18.936 -27.359 1.00 41.41 246 GLY A O 1
ATOM 1913 N N . LYS A 1 247 ? 19.059 -17.192 -25.980 1.00 41.81 247 LYS A N 1
ATOM 1914 C CA . LYS A 1 247 ? 18.926 -17.884 -24.692 1.00 41.81 247 LYS A CA 1
ATOM 1915 C C . LYS A 1 247 ? 20.259 -18.253 -24.034 1.00 41.81 247 LYS A C 1
ATOM 1917 O O . LYS A 1 247 ? 20.775 -19.351 -24.221 1.00 41.81 247 LYS A O 1
ATOM 1922 N N . ARG A 1 248 ? 20.709 -17.378 -23.124 1.00 39.47 248 ARG A N 1
ATOM 1923 C CA . ARG A 1 248 ? 20.971 -17.664 -21.691 1.00 39.47 248 ARG A CA 1
ATOM 1924 C C . ARG A 1 248 ? 21.858 -16.573 -21.085 1.00 39.47 248 ARG A C 1
ATOM 1926 O O . ARG A 1 248 ? 23.040 -16.561 -21.378 1.00 39.47 248 ARG A O 1
ATOM 1933 N N . GLN A 1 249 ? 21.251 -15.790 -20.185 1.00 43.41 249 GLN A N 1
ATOM 1934 C CA . GLN A 1 249 ? 21.843 -15.049 -19.058 1.00 43.41 249 GLN A CA 1
ATOM 1935 C C . GLN A 1 249 ? 23.007 -14.067 -19.340 1.00 43.41 249 GLN A C 1
ATOM 1937 O O . GLN A 1 249 ? 23.763 -14.229 -20.293 1.00 43.41 249 GLN A O 1
ATOM 1942 N N . PRO A 1 250 ? 23.183 -13.033 -18.489 1.00 42.91 250 PRO A N 1
ATOM 1943 C CA . PRO A 1 250 ? 24.454 -12.312 -18.419 1.00 42.91 250 PRO A CA 1
ATOM 1944 C C . PRO A 1 250 ? 25.594 -13.321 -18.280 1.00 42.91 250 PRO A C 1
ATOM 1946 O O . PRO A 1 250 ? 25.402 -14.423 -17.758 1.00 42.91 250 PRO A O 1
ATOM 1949 N N . THR A 1 251 ? 26.759 -12.946 -18.791 1.00 47.75 251 THR A N 1
ATOM 1950 C CA . THR A 1 251 ? 27.968 -13.755 -18.882 1.00 47.75 251 THR A CA 1
ATOM 1951 C C . THR A 1 251 ? 28.090 -14.678 -17.668 1.00 47.75 251 THR A C 1
ATOM 1953 O O . THR A 1 251 ? 28.058 -14.223 -16.530 1.00 47.75 251 THR A O 1
ATOM 1956 N N . ARG A 1 252 ? 28.282 -15.986 -17.887 1.00 42.59 252 ARG A N 1
ATOM 1957 C CA . ARG A 1 252 ? 28.625 -16.954 -16.819 1.00 42.59 252 ARG A CA 1
ATOM 1958 C C . ARG A 1 252 ? 29.944 -16.610 -16.100 1.00 42.59 252 ARG A C 1
ATOM 1960 O O . ARG A 1 252 ? 30.371 -17.337 -15.206 1.00 42.59 252 ARG A O 1
ATOM 1967 N N . ASP A 1 253 ? 30.592 -15.532 -16.530 1.00 50.56 253 ASP A N 1
ATOM 1968 C CA . ASP A 1 253 ? 31.765 -14.937 -15.936 1.00 50.56 253 ASP A CA 1
ATOM 1969 C C . ASP A 1 253 ? 31.361 -14.145 -14.687 1.00 50.56 253 ASP A C 1
ATOM 1971 O O . ASP A 1 253 ? 30.753 -13.077 -14.758 1.00 50.56 253 ASP A O 1
ATOM 1975 N N . ARG A 1 254 ? 31.714 -14.685 -13.517 1.00 49.91 254 ARG A N 1
ATOM 1976 C CA . ARG A 1 254 ? 31.486 -14.061 -12.203 1.00 49.91 254 ARG A CA 1
ATOM 1977 C C . ARG A 1 254 ? 32.183 -12.697 -12.044 1.00 49.91 254 ARG A C 1
ATOM 1979 O O . ARG A 1 254 ? 32.006 -12.064 -11.009 1.00 49.91 254 ARG A O 1
ATOM 1986 N N . THR A 1 255 ? 32.976 -12.269 -13.029 1.00 56.78 255 THR A N 1
ATOM 1987 C CA . THR A 1 255 ? 33.715 -10.998 -13.046 1.00 56.78 255 THR A CA 1
ATOM 1988 C C . THR A 1 255 ? 33.030 -9.880 -13.846 1.00 56.78 255 THR A C 1
ATOM 1990 O O . THR A 1 255 ? 33.479 -8.733 -13.783 1.00 56.78 255 THR A O 1
ATOM 1993 N N . ALA A 1 256 ? 31.937 -10.176 -14.567 1.00 70.81 256 ALA A N 1
ATOM 1994 C CA . ALA A 1 256 ? 31.234 -9.194 -15.391 1.00 70.81 256 ALA A CA 1
ATOM 1995 C C . ALA A 1 256 ? 30.687 -8.029 -14.545 1.00 70.81 256 ALA A C 1
ATOM 1997 O O . ALA A 1 256 ? 29.791 -8.209 -13.719 1.00 70.81 256 ALA A O 1
ATOM 1998 N N . THR A 1 257 ? 31.217 -6.824 -14.760 1.00 80.81 257 THR A N 1
ATOM 1999 C CA . THR A 1 257 ? 30.871 -5.633 -13.972 1.00 80.81 257 THR A CA 1
ATOM 2000 C C . THR A 1 257 ? 29.988 -4.686 -14.782 1.00 80.81 257 THR A C 1
ATOM 2002 O O . THR A 1 257 ? 30.456 -4.017 -15.706 1.00 80.81 257 THR A O 1
ATOM 2005 N N . PHE A 1 258 ? 28.712 -4.606 -14.403 1.00 88.38 258 PHE A N 1
ATOM 2006 C CA . PHE A 1 258 ? 27.731 -3.669 -14.952 1.00 88.38 258 PHE A CA 1
ATOM 2007 C C . PHE A 1 258 ? 27.387 -2.577 -13.940 1.00 88.38 258 PHE A C 1
ATOM 2009 O O . PHE A 1 258 ? 27.513 -2.767 -12.731 1.00 88.38 258 PHE A O 1
ATOM 2016 N N . THR A 1 259 ? 26.890 -1.450 -14.437 1.00 90.81 259 THR A N 1
ATOM 2017 C CA . THR A 1 259 ? 26.245 -0.432 -13.613 1.00 90.81 259 THR A CA 1
ATOM 2018 C C . THR A 1 259 ? 24.758 -0.744 -13.505 1.00 90.81 259 THR A C 1
ATOM 2020 O O . THR A 1 259 ? 24.060 -0.829 -14.514 1.00 90.81 259 THR A O 1
ATOM 2023 N N . GLU A 1 260 ? 24.278 -0.931 -12.279 1.00 91.19 260 GLU A N 1
ATOM 2024 C CA . GLU A 1 260 ? 22.859 -1.113 -11.984 1.00 91.19 260 GLU A CA 1
ATOM 2025 C C . GLU A 1 260 ? 22.125 0.230 -11.969 1.00 91.19 260 GLU A C 1
ATOM 2027 O O . GLU A 1 260 ? 22.612 1.215 -11.409 1.00 91.19 260 GLU A O 1
ATOM 2032 N N . VAL A 1 261 ? 20.938 0.266 -12.569 1.00 92.75 261 VAL A N 1
ATOM 2033 C CA . VAL A 1 261 ? 20.065 1.439 -12.570 1.00 92.75 261 VAL A CA 1
ATOM 2034 C C . VAL A 1 261 ? 18.601 1.009 -12.645 1.00 92.75 261 VAL A C 1
ATOM 2036 O O . VAL A 1 261 ? 18.270 -0.071 -13.124 1.00 92.75 261 VAL A O 1
ATOM 2039 N N . GLN A 1 262 ? 17.703 1.863 -12.162 1.00 91.38 262 GLN A N 1
ATOM 2040 C CA . GLN A 1 262 ? 16.267 1.684 -12.370 1.00 91.38 262 GLN A CA 1
ATOM 2041 C C . GLN A 1 262 ? 15.908 2.089 -13.803 1.00 91.38 262 GLN A C 1
ATOM 2043 O O . GLN A 1 262 ? 16.311 3.168 -14.240 1.00 91.38 262 GLN A O 1
ATOM 2048 N N . ARG A 1 263 ? 15.143 1.264 -14.528 1.00 90.62 263 ARG A N 1
ATOM 2049 C CA . ARG A 1 263 ? 14.844 1.462 -15.960 1.00 90.62 263 ARG A CA 1
ATOM 2050 C C . ARG A 1 263 ? 14.254 2.840 -16.268 1.00 90.62 263 ARG A C 1
ATOM 2052 O O . ARG A 1 263 ? 14.648 3.475 -17.238 1.00 90.62 263 ARG A O 1
ATOM 2059 N N . ASP A 1 264 ? 13.413 3.351 -15.371 1.00 88.56 264 ASP A N 1
ATOM 2060 C CA . ASP A 1 264 ? 12.759 4.663 -15.491 1.00 88.56 264 ASP A CA 1
ATOM 2061 C C . ASP A 1 264 ? 13.747 5.838 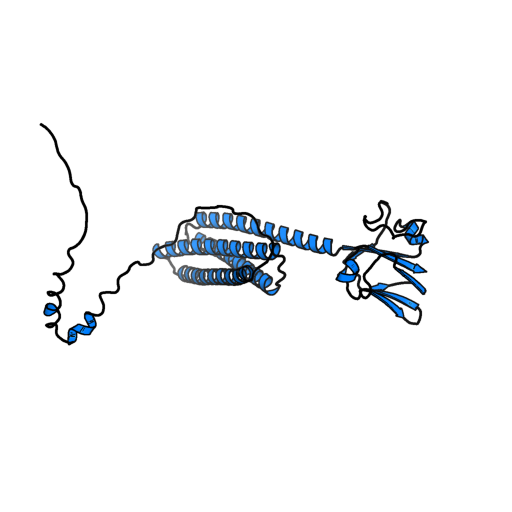-15.342 1.00 88.56 264 ASP A C 1
ATOM 2063 O O . ASP A 1 264 ? 13.470 6.953 -15.780 1.00 88.56 264 ASP A O 1
ATOM 2067 N N . ARG A 1 265 ? 14.915 5.593 -14.729 1.00 89.81 265 ARG A N 1
ATOM 2068 C CA . ARG A 1 265 ? 15.991 6.578 -14.532 1.00 89.81 265 ARG A CA 1
ATOM 2069 C C . ARG A 1 265 ? 17.015 6.580 -15.667 1.00 89.81 265 ARG A C 1
ATOM 2071 O O . ARG A 1 265 ? 17.836 7.492 -15.725 1.00 89.81 265 ARG A O 1
ATOM 2078 N N . LEU A 1 266 ? 16.977 5.598 -16.569 1.00 91.00 266 LEU A N 1
ATOM 2079 C CA . LEU A 1 266 ? 17.905 5.474 -17.695 1.00 91.00 266 LEU A CA 1
ATOM 2080 C C . LEU A 1 266 ? 17.240 5.900 -19.013 1.00 91.00 266 LEU A C 1
ATOM 2082 O O . LEU A 1 266 ? 17.166 5.136 -19.969 1.00 91.00 266 LEU A O 1
ATOM 2086 N N . GLN A 1 267 ? 16.749 7.140 -19.063 1.00 92.62 267 GLN A N 1
ATOM 2087 C CA . GLN A 1 267 ? 16.163 7.715 -20.284 1.00 92.62 267 GLN A CA 1
ATOM 2088 C C . GLN A 1 267 ? 17.224 8.259 -21.241 1.00 92.62 267 GLN A C 1
ATOM 2090 O O . GLN A 1 267 ? 17.055 8.228 -22.455 1.00 92.62 267 GLN A O 1
ATOM 2095 N N . ARG A 1 268 ? 18.339 8.760 -20.703 1.00 93.62 268 ARG A N 1
ATOM 2096 C CA . ARG A 1 268 ? 19.432 9.329 -21.489 1.00 93.62 268 ARG A CA 1
ATOM 2097 C C . ARG A 1 268 ? 20.763 8.841 -20.947 1.00 93.62 268 ARG A C 1
ATOM 2099 O O . ARG A 1 268 ? 21.088 9.070 -19.786 1.00 93.62 268 ARG A O 1
ATOM 2106 N N . LEU A 1 269 ? 21.536 8.199 -21.811 1.00 93.88 269 LEU A N 1
ATOM 2107 C CA . LEU A 1 269 ? 22.859 7.668 -21.530 1.00 93.88 269 LEU A CA 1
ATOM 2108 C C . LEU A 1 269 ? 23.900 8.499 -22.295 1.00 93.88 269 LEU A C 1
ATOM 2110 O O . LEU A 1 269 ? 24.001 8.358 -23.515 1.00 93.88 269 LEU A O 1
ATOM 2114 N N . PRO A 1 270 ? 24.648 9.392 -21.623 1.00 92.44 270 PRO A N 1
ATOM 2115 C CA . PRO A 1 270 ? 25.676 10.203 -22.267 1.00 92.44 270 PRO A CA 1
ATOM 2116 C C . PRO A 1 270 ? 26.786 9.341 -22.866 1.00 92.44 270 PRO A C 1
ATOM 2118 O O . PRO A 1 270 ? 27.250 8.392 -22.233 1.00 92.44 270 PRO A O 1
ATOM 2121 N N . LEU A 1 271 ? 27.240 9.715 -24.058 1.00 91.94 271 LEU A N 1
ATOM 2122 C CA . LEU A 1 271 ? 28.337 9.069 -24.775 1.00 91.94 271 LEU A CA 1
ATOM 2123 C C . LEU A 1 271 ? 29.481 10.076 -24.946 1.00 91.94 271 LEU A C 1
ATOM 2125 O O . LEU A 1 271 ? 29.257 11.283 -25.024 1.00 91.94 271 LEU A O 1
ATOM 2129 N N . ARG A 1 272 ? 30.723 9.592 -24.942 1.00 84.50 272 ARG A N 1
ATOM 2130 C CA . ARG A 1 272 ? 31.957 10.401 -24.952 1.00 84.50 272 ARG A CA 1
ATOM 2131 C C . ARG A 1 272 ? 32.794 10.193 -26.216 1.00 84.50 272 ARG A C 1
ATOM 2133 O O . ARG A 1 272 ? 33.945 10.624 -26.279 1.00 84.50 272 ARG A O 1
ATOM 2140 N N . SER A 1 273 ? 32.226 9.538 -27.219 1.00 84.38 273 SER A N 1
ATOM 2141 C CA . SER A 1 273 ? 32.905 9.085 -28.432 1.00 84.38 273 SER A CA 1
ATOM 2142 C C . SER A 1 273 ? 32.342 9.731 -29.695 1.00 84.38 273 SER A C 1
ATOM 2144 O O . SER A 1 273 ? 31.295 10.371 -29.682 1.00 84.38 273 SER A O 1
ATOM 2146 N N . LYS A 1 274 ? 33.057 9.597 -30.820 1.00 84.62 274 LYS A N 1
ATOM 2147 C CA . LYS A 1 274 ? 32.544 10.065 -32.121 1.00 84.62 274 LYS A CA 1
ATOM 2148 C C . LYS A 1 274 ? 31.566 9.060 -32.719 1.00 84.62 274 LYS A C 1
ATOM 2150 O O . LYS A 1 274 ? 30.722 9.445 -33.525 1.00 84.62 274 LYS A O 1
ATOM 2155 N N . ARG A 1 275 ? 31.708 7.781 -32.365 1.00 85.44 275 ARG A N 1
ATOM 2156 C CA . ARG A 1 275 ? 30.839 6.690 -32.800 1.00 85.44 275 ARG A CA 1
ATOM 2157 C C . ARG A 1 275 ? 30.583 5.753 -31.629 1.00 85.44 275 ARG A C 1
ATOM 2159 O O . ARG A 1 275 ? 31.495 5.449 -30.873 1.00 85.44 275 ARG A O 1
ATOM 2166 N N . ALA A 1 276 ? 29.371 5.225 -31.553 1.00 89.44 276 ALA A N 1
ATOM 2167 C CA . ALA A 1 276 ? 29.045 4.145 -30.640 1.00 89.44 276 ALA A CA 1
ATOM 2168 C C . ALA A 1 276 ? 28.286 3.046 -31.379 1.00 89.44 276 ALA A C 1
ATOM 2170 O O . ALA A 1 276 ? 27.589 3.310 -32.358 1.00 89.44 276 ALA A O 1
ATOM 2171 N N . THR A 1 277 ? 28.449 1.812 -30.918 1.00 88.62 277 THR A N 1
ATOM 2172 C CA . THR A 1 277 ? 27.739 0.639 -31.428 1.00 88.62 277 THR A CA 1
ATOM 2173 C C . THR A 1 277 ? 26.994 -0.012 -30.275 1.00 88.62 277 THR A C 1
ATOM 2175 O O . THR A 1 277 ? 27.574 -0.280 -29.225 1.00 88.62 277 THR A O 1
ATOM 2178 N N . LEU A 1 278 ? 25.702 -0.257 -30.466 1.00 88.88 278 LEU A N 1
ATOM 2179 C CA . LEU A 1 278 ? 24.894 -1.011 -29.519 1.00 88.88 278 LEU A CA 1
ATOM 2180 C C . LEU A 1 278 ? 25.153 -2.508 -29.738 1.00 88.88 278 LEU A C 1
ATOM 2182 O O . LEU A 1 278 ? 25.004 -2.992 -30.857 1.00 88.88 278 LEU A O 1
ATOM 2186 N N . LEU A 1 279 ? 25.586 -3.215 -28.693 1.00 86.56 279 LEU A N 1
ATOM 2187 C CA . LEU A 1 279 ? 25.916 -4.645 -28.765 1.00 86.56 279 LEU A CA 1
ATOM 2188 C C . LEU A 1 279 ? 24.779 -5.548 -28.269 1.00 86.56 279 LEU A C 1
ATOM 2190 O O . LEU A 1 279 ? 24.791 -6.749 -28.520 1.00 86.56 279 LEU A O 1
ATOM 2194 N N . THR A 1 280 ? 23.815 -4.989 -27.541 1.00 86.50 280 THR A N 1
ATOM 2195 C CA . THR A 1 280 ? 22.613 -5.688 -27.075 1.00 86.50 280 THR A CA 1
ATOM 2196 C C . THR A 1 280 ? 21.442 -5.428 -28.013 1.00 86.50 280 THR A C 1
ATOM 2198 O O . THR A 1 280 ? 21.316 -4.352 -28.589 1.00 86.50 280 THR A O 1
ATOM 2201 N N . GLU A 1 281 ? 20.572 -6.418 -28.183 1.00 86.12 281 GLU A N 1
ATOM 2202 C CA . GLU A 1 281 ? 19.400 -6.282 -29.045 1.00 86.12 281 GLU A CA 1
ATOM 2203 C C . GLU A 1 281 ? 18.265 -5.581 -28.294 1.00 86.12 281 GLU A C 1
ATOM 2205 O O . GLU A 1 281 ? 17.808 -6.056 -27.254 1.00 86.12 281 GLU A O 1
ATOM 2210 N N . HIS A 1 282 ? 17.812 -4.456 -28.839 1.00 89.19 282 HIS A N 1
ATOM 2211 C CA . HIS A 1 282 ? 16.677 -3.685 -28.342 1.00 89.19 282 HIS A CA 1
ATOM 2212 C C . HIS A 1 282 ? 15.771 -3.329 -29.529 1.00 89.19 282 HIS A C 1
ATOM 2214 O O . HIS A 1 282 ? 16.296 -3.093 -30.621 1.00 89.19 282 HIS A O 1
ATOM 2220 N N . PRO A 1 283 ? 14.436 -3.291 -29.364 1.00 93.44 283 PRO A N 1
ATOM 2221 C CA . PRO A 1 283 ? 13.528 -3.002 -30.470 1.00 93.44 283 PRO A CA 1
ATOM 2222 C C . PRO A 1 283 ? 13.834 -1.690 -31.197 1.00 93.44 283 PRO A C 1
ATOM 2224 O O . PRO A 1 283 ? 14.083 -0.650 -30.588 1.00 93.44 283 PRO A O 1
ATOM 2227 N N . GLU A 1 284 ? 13.740 -1.711 -32.525 1.00 89.75 284 GLU A N 1
ATOM 2228 C CA . GLU A 1 284 ? 13.849 -0.485 -33.311 1.00 89.75 284 GLU A CA 1
ATOM 2229 C C . GLU A 1 284 ? 12.737 0.511 -32.938 1.00 89.75 284 GLU A C 1
ATOM 2231 O O . GLU A 1 284 ? 11.588 0.148 -32.654 1.00 89.75 284 GLU A O 1
ATOM 2236 N N . GLY A 1 285 ? 13.095 1.795 -32.919 1.00 92.06 285 GLY A N 1
ATOM 2237 C CA . GLY A 1 285 ? 12.195 2.883 -32.538 1.00 92.06 285 GLY A CA 1
ATOM 2238 C C . GLY A 1 285 ? 11.969 3.046 -31.029 1.00 92.06 285 GLY A C 1
ATOM 2239 O O . GLY A 1 285 ? 11.340 4.027 -30.637 1.00 92.06 285 GLY A O 1
ATOM 2240 N N . SER A 1 286 ? 12.495 2.154 -30.177 1.00 94.50 286 SER A N 1
ATOM 2241 C CA . SER A 1 286 ? 12.462 2.333 -28.715 1.00 94.50 286 SER A CA 1
ATOM 2242 C C . SER A 1 286 ? 13.661 3.124 -28.168 1.00 94.50 286 SER A C 1
ATOM 2244 O O . SER A 1 286 ? 13.726 3.405 -26.971 1.00 94.50 286 SER A O 1
ATOM 2246 N N . TYR A 1 287 ? 14.613 3.493 -29.031 1.00 95.62 287 TYR A N 1
ATOM 2247 C CA . TYR A 1 287 ? 15.750 4.352 -28.709 1.00 95.62 287 TYR A CA 1
ATOM 2248 C C . TYR A 1 287 ? 16.265 5.098 -29.946 1.00 95.62 287 TYR A C 1
ATOM 2250 O O . TYR A 1 287 ? 15.952 4.748 -31.086 1.00 95.62 287 TYR A O 1
ATOM 2258 N N . ARG A 1 288 ? 17.101 6.114 -29.720 1.00 94.31 288 ARG A N 1
ATOM 2259 C CA . ARG A 1 288 ? 17.822 6.849 -30.765 1.00 94.31 288 ARG A CA 1
ATOM 2260 C C . ARG A 1 288 ? 19.173 7.356 -30.276 1.00 94.31 288 ARG A C 1
ATOM 2262 O O . ARG A 1 288 ? 19.363 7.620 -29.092 1.00 94.31 288 ARG A O 1
ATOM 2269 N N . PHE A 1 289 ? 20.103 7.549 -31.203 1.00 93.31 289 PHE A N 1
ATOM 2270 C CA . PHE A 1 289 ? 21.350 8.259 -30.935 1.00 93.31 289 PHE A CA 1
ATOM 2271 C C . PHE A 1 289 ? 21.165 9.757 -31.188 1.00 93.31 289 PHE A C 1
ATOM 2273 O O . PHE A 1 289 ? 20.701 10.164 -32.251 1.00 93.31 289 PHE A O 1
ATOM 2280 N N . VAL A 1 290 ? 21.534 10.571 -30.204 1.00 92.44 290 VAL A N 1
ATOM 2281 C CA . VAL A 1 290 ? 21.467 12.032 -30.262 1.00 92.44 290 VAL A CA 1
ATOM 2282 C C . VAL A 1 290 ? 22.840 12.565 -30.643 1.00 92.44 290 VAL A C 1
ATOM 2284 O O . VAL A 1 290 ? 23.831 12.285 -29.966 1.00 92.44 290 VAL A O 1
ATOM 2287 N N . VAL A 1 291 ? 22.889 13.340 -31.724 1.00 90.12 291 VAL A N 1
ATOM 2288 C CA . VAL A 1 291 ? 24.087 14.047 -32.188 1.00 90.12 291 VAL A CA 1
ATOM 2289 C C . VAL A 1 291 ? 23.925 15.524 -31.852 1.00 90.12 291 VAL A C 1
ATOM 2291 O O . VAL A 1 291 ? 22.903 16.114 -32.191 1.00 90.12 291 VAL A O 1
ATOM 2294 N N . ASP A 1 292 ? 24.930 16.102 -31.204 1.00 86.19 292 ASP A N 1
ATOM 2295 C CA . ASP A 1 292 ? 24.981 17.515 -30.832 1.00 86.19 292 ASP A CA 1
ATOM 2296 C C . ASP A 1 292 ? 26.303 18.120 -31.312 1.00 86.19 292 ASP A C 1
ATOM 2298 O O . ASP A 1 292 ? 27.352 17.482 -31.212 1.00 86.19 292 ASP A O 1
ATOM 2302 N N . GLU A 1 293 ? 26.252 19.306 -31.917 1.00 83.81 293 GLU A N 1
ATOM 2303 C CA . GLU A 1 293 ? 27.421 19.995 -32.500 1.00 83.81 293 GLU A CA 1
ATOM 2304 C C . GLU A 1 293 ? 28.319 19.098 -33.392 1.00 83.81 293 GLU A C 1
ATOM 2306 O O . GLU A 1 293 ? 29.547 19.217 -33.431 1.00 83.81 293 GLU A O 1
ATOM 2311 N N . GLY A 1 294 ? 27.712 18.147 -34.113 1.00 79.00 294 GLY A N 1
ATOM 2312 C CA . GLY A 1 294 ? 28.426 17.201 -34.980 1.0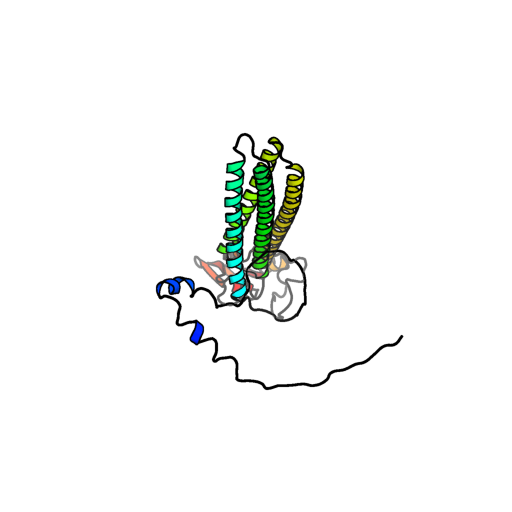0 79.00 294 GLY A CA 1
ATOM 2313 C C . GLY A 1 294 ? 29.168 16.072 -34.246 1.00 79.00 294 GLY A C 1
ATOM 2314 O O . GLY A 1 294 ? 29.960 15.361 -34.870 1.00 79.00 294 GLY A O 1
ATOM 2315 N N . ARG A 1 295 ? 28.927 15.876 -32.942 1.00 83.06 295 ARG A N 1
ATOM 2316 C CA . ARG A 1 295 ? 29.449 14.760 -32.136 1.00 83.06 295 ARG A CA 1
ATOM 2317 C C . ARG A 1 295 ? 28.315 13.922 -31.559 1.00 83.06 295 ARG A C 1
ATOM 2319 O O . ARG A 1 295 ? 27.249 14.429 -31.228 1.00 83.06 295 ARG A O 1
ATOM 2326 N N . LEU A 1 296 ? 28.552 12.621 -31.424 1.00 87.75 296 LEU A N 1
ATOM 2327 C CA . 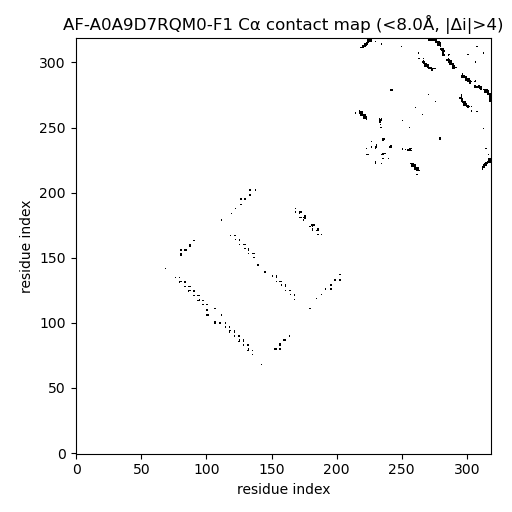LEU A 1 296 ? 27.612 11.734 -30.754 1.00 87.75 296 LEU A CA 1
ATOM 2328 C C . LEU A 1 296 ? 27.553 12.093 -29.262 1.00 87.75 296 LEU A C 1
ATOM 2330 O O . LEU A 1 296 ? 28.556 11.993 -28.563 1.00 87.75 296 LEU A O 1
ATOM 2334 N N . ALA A 1 297 ? 26.386 12.531 -28.794 1.00 89.06 297 ALA A N 1
ATOM 2335 C CA . ALA A 1 297 ? 26.208 13.087 -27.457 1.00 89.06 297 ALA A CA 1
ATOM 2336 C C . ALA A 1 297 ? 25.581 12.088 -26.475 1.00 89.06 297 ALA A C 1
ATOM 2338 O O . ALA A 1 297 ? 25.974 12.032 -25.309 1.00 89.06 297 ALA A O 1
ATOM 2339 N N . ALA A 1 298 ? 24.583 11.311 -26.909 1.00 94.00 298 ALA A N 1
ATOM 2340 C CA . ALA A 1 298 ? 23.888 10.360 -26.038 1.00 94.00 298 ALA A CA 1
ATOM 2341 C C . ALA A 1 298 ? 23.144 9.264 -26.812 1.00 94.00 298 ALA A C 1
ATOM 2343 O O . ALA A 1 298 ? 22.799 9.439 -27.980 1.00 94.00 298 ALA A O 1
ATOM 2344 N N . LEU A 1 299 ? 22.831 8.167 -26.125 1.00 94.94 299 LEU A N 1
ATOM 2345 C CA . LEU A 1 299 ? 21.723 7.276 -26.466 1.00 94.94 299 LEU A CA 1
ATOM 2346 C C . LEU A 1 299 ? 20.505 7.696 -25.637 1.00 94.94 299 LEU A C 1
ATOM 2348 O O . LEU A 1 299 ? 20.596 7.822 -24.417 1.00 94.94 299 LEU A O 1
ATOM 2352 N N . GLU A 1 300 ? 19.379 7.938 -26.291 1.00 95.62 300 GLU A N 1
ATOM 2353 C CA . GLU A 1 300 ? 18.114 8.311 -25.661 1.00 95.62 300 GLU A CA 1
ATOM 2354 C C . GLU A 1 300 ? 17.103 7.181 -25.853 1.00 95.62 300 GLU A C 1
ATOM 2356 O O . GLU A 1 300 ? 16.857 6.750 -26.979 1.00 95.62 300 GLU A O 1
ATOM 2361 N N . VAL A 1 301 ? 16.538 6.694 -24.754 1.00 96.12 301 VAL A N 1
ATOM 2362 C CA . VAL A 1 301 ? 15.473 5.691 -24.736 1.00 96.12 301 VAL A CA 1
ATOM 2363 C C . VAL A 1 301 ? 14.144 6.423 -24.899 1.00 96.12 301 VAL A C 1
ATOM 2365 O O . VAL A 1 301 ? 13.758 7.215 -24.043 1.00 96.12 301 VAL A O 1
ATOM 2368 N N . THR A 1 302 ? 13.460 6.179 -26.015 1.00 94.31 302 THR A N 1
ATOM 2369 C CA . THR A 1 302 ? 12.192 6.838 -26.371 1.00 94.31 302 THR A CA 1
ATOM 2370 C C . THR A 1 302 ? 10.975 6.067 -25.870 1.00 94.31 302 THR A C 1
ATOM 2372 O O . THR A 1 302 ? 9.931 6.668 -25.640 1.00 94.31 302 THR A O 1
ATOM 2375 N N . ASP A 1 303 ? 11.114 4.754 -25.672 1.00 94.56 303 ASP A N 1
ATOM 2376 C CA . ASP A 1 303 ? 10.101 3.882 -25.076 1.00 94.56 303 ASP A CA 1
ATOM 2377 C C . ASP A 1 303 ? 10.798 2.873 -24.154 1.00 94.56 303 ASP A C 1
ATOM 2379 O O . ASP A 1 303 ? 11.421 1.917 -24.616 1.00 94.56 303 ASP A O 1
ATOM 2383 N N . SER A 1 304 ? 10.724 3.117 -22.843 1.00 93.19 304 SER A N 1
ATOM 2384 C CA . SER A 1 304 ? 11.410 2.302 -21.833 1.00 93.19 304 SER A CA 1
ATOM 2385 C C . SER A 1 304 ? 10.906 0.859 -21.827 1.00 93.19 304 SER A C 1
ATOM 2387 O O . SER A 1 304 ? 11.705 -0.076 -21.798 1.00 93.19 304 SER A O 1
ATOM 2389 N N . GLU A 1 305 ? 9.593 0.644 -21.908 1.00 90.75 305 GLU A N 1
ATOM 2390 C CA . GLU A 1 305 ? 9.032 -0.705 -21.812 1.00 90.75 305 GLU A CA 1
ATOM 2391 C C . GLU A 1 305 ? 9.426 -1.559 -23.008 1.00 90.75 305 GLU A C 1
ATOM 2393 O O . GLU A 1 305 ? 9.911 -2.679 -22.834 1.00 90.75 305 GLU A O 1
ATOM 2398 N N . ARG A 1 306 ? 9.307 -1.004 -24.220 1.00 93.00 306 ARG A N 1
ATOM 2399 C CA . ARG A 1 306 ? 9.754 -1.698 -25.429 1.00 93.00 306 ARG A CA 1
ATOM 2400 C C . ARG A 1 306 ? 11.259 -1.910 -25.414 1.00 93.00 306 ARG A C 1
ATOM 2402 O O . ARG A 1 306 ? 11.712 -3.000 -25.744 1.00 93.00 306 ARG A O 1
ATOM 2409 N N . PHE A 1 307 ? 12.038 -0.916 -24.995 1.00 94.75 307 PHE A N 1
ATOM 2410 C CA . PHE A 1 307 ? 13.494 -1.023 -24.977 1.00 94.75 307 PHE A CA 1
ATOM 2411 C C . PHE A 1 307 ? 13.988 -2.181 -24.102 1.00 94.75 307 PHE A C 1
ATOM 2413 O O . PHE A 1 307 ? 14.872 -2.922 -24.527 1.00 94.75 307 PHE A O 1
ATOM 2420 N N . TRP A 1 308 ? 13.393 -2.401 -22.928 1.00 92.38 308 TRP A N 1
ATOM 2421 C CA . TRP A 1 308 ? 13.801 -3.470 -22.005 1.00 92.38 308 TRP A CA 1
ATOM 2422 C C . TRP A 1 308 ? 13.063 -4.807 -22.209 1.00 92.38 308 TRP A C 1
ATOM 2424 O O . TRP A 1 308 ? 13.286 -5.747 -21.445 1.00 92.38 308 TRP A O 1
ATOM 2434 N N . ALA A 1 309 ? 12.209 -4.926 -23.234 1.00 88.31 309 ALA A N 1
ATOM 2435 C CA . ALA A 1 309 ? 11.352 -6.098 -23.442 1.00 88.31 309 ALA A CA 1
ATOM 2436 C C . ALA A 1 309 ? 12.130 -7.396 -23.727 1.00 88.31 309 ALA A C 1
ATOM 2438 O O . ALA A 1 309 ? 11.719 -8.476 -23.302 1.00 88.31 309 ALA A O 1
ATOM 2439 N N . TYR A 1 310 ? 13.251 -7.310 -24.449 1.00 85.56 310 TYR A N 1
ATOM 2440 C CA . TYR A 1 310 ? 14.035 -8.488 -24.852 1.00 85.56 310 TYR A CA 1
ATOM 2441 C C . TYR A 1 310 ? 15.176 -8.812 -23.884 1.00 85.56 310 TYR A C 1
ATOM 2443 O O . TYR A 1 310 ? 15.575 -9.970 -23.742 1.00 85.56 310 TYR A O 1
ATOM 2451 N N . THR A 1 311 ? 15.713 -7.798 -23.206 1.00 87.19 311 THR A N 1
ATOM 2452 C CA . THR A 1 311 ? 16.854 -7.926 -22.297 1.00 87.19 311 THR A CA 1
ATOM 2453 C C . THR A 1 311 ? 16.851 -6.797 -21.271 1.00 87.19 311 THR A C 1
ATOM 2455 O O . THR A 1 311 ? 16.514 -5.664 -21.592 1.00 87.19 311 THR A O 1
ATOM 2458 N N . ARG A 1 312 ? 17.295 -7.095 -20.041 1.00 88.75 312 ARG A N 1
ATOM 2459 C CA . ARG A 1 312 ? 17.544 -6.105 -18.971 1.00 88.75 312 ARG A CA 1
ATOM 2460 C C . ARG A 1 312 ? 18.976 -5.555 -18.977 1.00 88.75 312 ARG A C 1
ATOM 2462 O O . ARG A 1 312 ? 19.359 -4.836 -18.060 1.00 88.75 312 ARG A O 1
ATOM 2469 N N . TYR A 1 313 ? 19.774 -5.933 -19.975 1.00 88.88 313 TYR A N 1
ATOM 2470 C CA . TYR A 1 313 ? 21.170 -5.529 -20.128 1.00 88.88 313 TYR A CA 1
ATOM 2471 C C . TYR A 1 313 ? 21.336 -4.628 -21.344 1.00 88.88 313 TYR A C 1
ATOM 2473 O O . TYR A 1 313 ? 20.863 -4.973 -22.424 1.00 88.88 313 TYR A O 1
ATOM 2481 N N . LEU A 1 314 ? 22.060 -3.527 -21.162 1.00 91.50 314 LEU A N 1
ATOM 2482 C CA . LEU A 1 314 ? 22.435 -2.573 -22.200 1.00 91.50 314 LEU A CA 1
ATOM 2483 C C . LEU A 1 314 ? 23.960 -2.504 -22.323 1.00 91.50 314 LEU A C 1
ATOM 2485 O O . LEU A 1 314 ? 24.643 -2.127 -21.374 1.00 91.50 314 LEU A O 1
ATOM 2489 N N . ILE A 1 315 ? 24.516 -2.828 -23.489 1.00 90.94 315 ILE A N 1
ATOM 2490 C CA . ILE A 1 315 ? 25.964 -2.737 -23.728 1.00 90.94 315 ILE A CA 1
ATOM 2491 C C . ILE A 1 315 ? 26.229 -1.826 -24.922 1.00 90.94 315 ILE A C 1
ATOM 2493 O O . ILE A 1 315 ? 25.768 -2.100 -26.030 1.00 90.94 315 ILE A O 1
ATOM 2497 N N . VAL A 1 316 ? 27.011 -0.769 -24.704 1.00 91.19 316 VAL A N 1
ATOM 2498 C CA . VAL A 1 316 ? 27.386 0.203 -25.737 1.00 91.19 316 VAL A CA 1
ATOM 2499 C C . VAL A 1 316 ? 28.906 0.259 -25.873 1.00 91.19 316 VAL A C 1
ATOM 2501 O O . VAL A 1 316 ? 29.616 0.601 -24.928 1.00 91.19 316 VAL A O 1
ATOM 2504 N N . GLU A 1 317 ? 29.404 -0.067 -27.062 1.00 89.44 317 GLU A N 1
ATOM 2505 C CA . GLU A 1 317 ? 30.816 0.046 -27.421 1.00 89.44 317 GLU A CA 1
ATOM 2506 C C . GLU A 1 317 ? 31.112 1.432 -28.001 1.00 89.44 317 GLU A C 1
ATOM 2508 O O . GLU A 1 317 ? 30.505 1.835 -28.993 1.00 89.44 317 GLU A O 1
ATOM 2513 N N . GLU A 1 318 ? 32.079 2.138 -27.426 1.00 89.75 318 GLU A N 1
ATOM 2514 C CA . GLU A 1 318 ? 32.543 3.448 -27.887 1.00 89.75 318 GLU A CA 1
ATOM 2515 C C . GLU A 1 318 ? 33.784 3.339 -28.790 1.00 89.75 318 GLU A C 1
ATOM 2517 O O . GLU A 1 318 ? 34.703 2.563 -28.505 1.00 89.75 318 GLU A O 1
ATOM 2522 N N . ARG A 1 319 ? 33.813 4.124 -29.880 1.00 82.56 319 ARG A N 1
ATOM 2523 C CA . ARG A 1 319 ? 34.892 4.160 -30.884 1.00 82.56 319 ARG A CA 1
ATOM 2524 C C . ARG A 1 319 ? 35.307 5.579 -31.287 1.00 82.56 319 ARG A C 1
ATOM 2526 O O . ARG A 1 319 ? 34.450 6.493 -31.386 1.00 82.56 319 ARG A O 1
#

pLDDT: mean 70.94, std 20.43, range [27.7, 96.12]

Secondary structure (DSSP, 8-state):
----------------SSSSSSSSTTSSSS-GGGHHHHTTS-----------------------------HHHHHHHHHHHHHHHHHHHHHHHHHHHHHHHHTSSS--HHHHHHHHHHHHHHHHHHHHHHHHHHHHHHHHHHTT---HHHHHHHHHHHHHHHHHHHHHHHHHHHHHHTT---HHHHHHHHHHHHHHHHHHHHHHHHHHHHHHHHHHHHEEEEEEE-HHHHHHTTSS-TT----SS----S-S-TT---EEEEGGG-SEEE--SS-EEE-S---TTSEEEEEETTEEEEEEES-HHHHTSS-SEEEEEE-

Solvent-accessible surface area (backbone atoms only — not comparable to full-atom values): 19582 Å² total; per-residue (Å²): 134,87,84,90,79,90,79,87,88,81,91,80,88,87,85,81,89,83,79,81,79,72,64,67,74,73,67,76,79,69,62,86,86,53,57,87,73,64,79,80,78,84,88,84,81,87,83,86,91,81,84,90,87,81,87,84,87,78,93,76,91,81,84,90,85,85,87,74,96,49,75,64,62,62,52,48,49,57,49,50,56,50,51,41,51,51,46,50,50,55,39,52,55,48,51,53,52,44,62,66,52,69,73,45,98,74,64,50,72,69,53,51,52,50,43,55,50,47,51,55,49,40,54,52,45,42,55,50,39,51,53,51,47,52,50,52,50,52,49,34,62,75,67,72,56,83,56,65,68,59,52,53,51,46,51,51,52,48,52,52,41,52,54,49,51,55,52,49,52,55,49,42,53,55,40,38,77,72,71,45,89,30,62,75,51,50,56,53,47,54,57,48,51,52,53,48,54,52,50,50,54,50,51,53,49,50,53,50,50,50,54,50,49,55,55,57,73,38,50,27,34,36,43,77,36,37,71,64,55,33,37,76,28,41,68,42,62,98,80,72,71,72,78,86,72,86,84,78,77,79,65,95,48,92,65,46,61,63,50,79,44,48,48,90,75,59,42,66,47,81,46,94,33,73,40,74,44,76,56,47,80,54,52,87,78,15,48,48,78,43,71,50,100,92,33,39,41,26,43,35,45,74,31,63,69,58,31,45,66,82,37,56,58,44,39,38,37,39,84

Foldseek 3Di:
DDDDDDDDDDDDDDDDDDDPPPPPVVPPPDDPVCVVPVPPDDDDDDDDDDDDDDDDDDDDDDDDDDDDPDVVLVVVLVVLLVLLVVLLVLLVVLVVVLVVQVPPPDRDPVNLVSNVVSLVVSLVSLLVSLVSLLVSLVSCVVVVPPPPVSVVSSVVSNVSSVVSLVVSLVVLVVVVVVVRPSPVVNVVSVVSVVVSVVSVVVSVVSVVVVVVVVQVVQKFWEDEEAPVVQVVQVQAHPVRDPDDDPDDDRDPPPRRDTDIDGLVVPQKAFDDAQDKDKRDDADPPQWDFDADPNGGTIIGGNHSCRRPVRHRYTYMHGD

Radius of gyration: 38.28 Å; Cα contacts (8 Å, |Δi|>4): 267; chains: 1; bounding box: 117×79×74 Å

Sequence (319 aa):
MIFHWGSAPGMEDGVHLCALSRTKDMLNELKPWLWPWVAVVLIACGEEPTERHGLAAAVLVSDTATDTITVEEAMDMHRTLQEVRSILQVIDDREHFMKGQVRLAEPSDLMRRRILYNMRLVNALVADGQAQVARARNALDAADIHDGQQRAALDTCHTRLVEKQIALEAFAAELATQGFDAEALRAKLTAMELAVAKQEALIEASERARLAAEQEVKRVWYAVGSARELRERGVISRSGAWGLLGKRQPTRDRTATFTEVQRDRLQRLPLRSKRATLLTEHPEGSYRFVVDEGRLAALEVTDSERFWAYTRYLIVEER